Protein AF-A0A7R9QAZ3-F1 (afdb_monomer)

Sequence (279 aa):
MAKKPLYKSLYFQVIVAIILGVIVGHYFPSGTQLINGVEKSVPGLGEQLKPLGDAFIKLIKMIIAPVIFCTVVSGIAGMESMKSVGKTGGIALLYFEVVSTIALIIGLVVINIAKPGVGMNVDPATLDTTGSISRFCGFSILKMIRMIREELLIVLGTSSSESVLPRMLKKLEIAGCEKSVVGLVIPTGAAGVTGSGFIVMAATLAAVGNIPVAGIDRFMSEARALTNLVGNSLATIVVAKWVGKLDVEKLNDALNNPAEVDRKMLEESNQPQLDLQKS

Foldseek 3Di:
DPPDDPVPDPLSVLVVVVVVLVVQCVVFPWDWDQDPNDTDIRHTPSRVCVVVLVVVLVVVVVVVVVVVVVLVVVVCVPDPDPVVVCVVVVVLVVVLVVVQVVLQVVLVVCCVVVVQQPPDPDDPPPDPPWPPVCVVLVHGLVLLCVLCVSLLSVCLSNLALSVCLVVLLLLVVQLFADSNLSSRQLVSLLRHNLNRVLVNVVSNVVSPPDDPPVVVVSVSSSSSSNCSNSRSSSCSSSVSVVVVRGPVVSNVVCSVCSVVSVVVSVVVVCVVVVVVVVD

InterPro domains:
  IPR001991 Sodium:dicarboxylate symporter [PF00375] (10-121)
  IPR001991 Sodium:dicarboxylate symporter [PF00375] (134-190)
  IPR001991 Sodium:dicarboxylate symporter [PTHR42865] (5-137)
  IPR018107 Sodium:dicarboxylate symporter, conserved site [PS00713] (51-66)
  IPR036458 Sodium:dicarboxylate symporter superfamily [G3DSA:1.10.3860.10] (1-132)
  IPR036458 Sodium:dicarboxylate symporter superfamily [G3DSA:1.10.3860.10] (133-189)
  IPR036458 Sodium:dicarboxylate symporter superfamily [G3DSA:1.10.3860.10] (190-260)
  IPR036458 Sodium:dicarboxylate symporter superfamily [SSF118215] (10-242)

Solvent-accessible surface area (backbone atoms only — not comparable to full-atom values): 15526 Å² total; per-residue (Å²): 133,82,80,77,59,64,83,78,34,68,66,51,47,50,52,52,50,52,53,50,49,52,50,43,36,67,79,33,52,63,46,74,45,76,57,97,89,38,84,39,79,43,75,14,63,46,59,67,46,43,65,60,56,53,48,51,50,50,55,54,58,66,49,46,59,59,52,52,50,51,51,52,51,54,56,57,71,72,49,98,44,74,71,56,52,53,53,55,51,50,52,50,51,54,49,49,52,51,52,17,50,53,30,34,51,50,22,53,50,50,35,74,70,65,45,65,62,76,84,79,83,82,73,85,88,76,74,88,85,61,74,75,62,27,66,76,74,73,52,57,60,70,35,48,51,60,48,46,40,67,51,50,52,49,20,64,76,62,41,32,44,71,86,37,41,73,58,50,42,53,50,42,36,70,28,25,31,39,63,72,49,34,70,51,36,49,78,60,44,79,77,17,63,56,58,10,62,44,53,40,50,53,52,26,56,67,60,50,78,90,68,62,69,75,56,50,58,52,51,50,41,28,52,48,19,48,47,39,48,54,48,18,54,52,50,30,55,51,49,19,50,76,72,71,40,41,42,64,66,44,31,53,48,28,42,74,37,31,71,57,51,57,48,51,54,55,51,64,70,44,46,74,61,56,59,65,74,73,108

Radius of gyration: 21.89 Å; Cα contacts (8 Å, |Δi|>4): 240; chains: 1; bounding box: 66×60×56 Å

pLDDT: mean 70.8, std 14.25, range [42.09, 93.0]

Structure (mmCIF, N/CA/C/O backbone):
data_AF-A0A7R9QAZ3-F1
#
_entry.id   AF-A0A7R9QAZ3-F1
#
loop_
_atom_site.group_PDB
_atom_site.id
_atom_site.type_symbol
_atom_site.label_atom_id
_atom_site.label_alt_id
_atom_site.label_comp_id
_atom_site.label_asym_id
_atom_site.label_entity_id
_atom_site.label_seq_id
_atom_site.pdbx_PDB_ins_code
_atom_site.Cartn_x
_atom_site.Cartn_y
_atom_site.Cartn_z
_atom_site.occupancy
_atom_site.B_iso_or_equiv
_atom_site.auth_seq_id
_atom_site.auth_comp_id
_atom_site.auth_asym_id
_atom_site.auth_atom_id
_atom_site.pdbx_PDB_model_num
ATOM 1 N N . MET A 1 1 ? -11.664 29.157 -3.810 1.00 51.16 1 MET A N 1
ATOM 2 C CA . MET A 1 1 ? -10.199 28.935 -3.770 1.00 51.16 1 MET A CA 1
ATOM 3 C C . MET A 1 1 ? -9.705 28.653 -5.180 1.00 51.16 1 MET A C 1
ATOM 5 O O . MET A 1 1 ? -10.282 27.798 -5.840 1.00 51.16 1 MET A O 1
ATOM 9 N N . ALA A 1 2 ? -8.687 29.369 -5.661 1.00 55.59 2 ALA A N 1
ATOM 10 C CA . ALA A 1 2 ? -8.084 29.092 -6.967 1.00 55.59 2 ALA A CA 1
ATOM 11 C C . ALA A 1 2 ? -7.448 27.688 -6.963 1.00 55.59 2 ALA A C 1
ATOM 13 O O . ALA A 1 2 ? -6.719 27.352 -6.027 1.00 55.59 2 ALA A O 1
ATOM 14 N N . LYS A 1 3 ? -7.742 26.853 -7.973 1.00 60.16 3 LYS A N 1
ATOM 15 C CA . LYS A 1 3 ? -7.128 25.522 -8.123 1.00 60.16 3 LYS A CA 1
ATOM 16 C C . LYS A 1 3 ? -5.606 25.681 -8.093 1.00 60.16 3 LYS A C 1
ATOM 18 O O . LYS A 1 3 ? -5.052 26.397 -8.926 1.00 60.16 3 LYS A O 1
ATOM 23 N N . LYS A 1 4 ? -4.931 25.026 -7.138 1.00 67.81 4 LYS A N 1
ATOM 24 C CA . LYS A 1 4 ? -3.462 24.973 -7.121 1.00 67.81 4 LYS A CA 1
ATOM 25 C C . LYS A 1 4 ? -3.002 24.409 -8.474 1.00 67.81 4 LYS A C 1
ATOM 27 O O . LYS A 1 4 ? -3.571 23.413 -8.927 1.00 67.81 4 LYS A O 1
ATOM 32 N N . PRO A 1 5 ? -2.029 25.042 -9.144 1.00 78.62 5 PRO A N 1
ATOM 33 C CA . PRO A 1 5 ? -1.617 24.604 -10.466 1.00 78.62 5 PRO A CA 1
ATOM 34 C C . PRO A 1 5 ? -0.976 23.214 -10.387 1.00 78.62 5 PRO A C 1
ATOM 36 O O . PRO A 1 5 ? -0.287 22.894 -9.417 1.00 78.62 5 PRO A O 1
ATOM 39 N N . LEU A 1 6 ? -1.212 22.388 -11.410 1.00 72.88 6 LEU A N 1
ATOM 40 C CA . LEU A 1 6 ? -0.892 20.954 -11.413 1.00 72.88 6 LEU A CA 1
ATOM 41 C C . LEU A 1 6 ? 0.583 20.649 -11.093 1.00 72.88 6 LEU A C 1
ATOM 43 O O . LEU A 1 6 ? 0.856 19.677 -10.399 1.00 72.88 6 LEU A O 1
ATOM 47 N N . TYR A 1 7 ? 1.523 21.515 -11.486 1.00 75.50 7 TYR A N 1
ATOM 48 C CA . TYR A 1 7 ? 2.960 21.346 -11.219 1.00 75.50 7 TYR A CA 1
ATOM 49 C C . TYR A 1 7 ? 3.366 21.510 -9.742 1.00 75.50 7 TYR A C 1
ATOM 51 O O . TYR A 1 7 ? 4.465 21.114 -9.355 1.00 75.50 7 TYR A O 1
ATOM 59 N N . LYS A 1 8 ? 2.494 22.080 -8.898 1.00 78.56 8 LYS A N 1
ATOM 60 C CA . LYS A 1 8 ? 2.685 22.137 -7.437 1.00 78.56 8 LYS A CA 1
ATOM 61 C C . LYS A 1 8 ? 2.120 20.910 -6.716 1.00 78.56 8 LYS A C 1
ATOM 63 O O . LYS A 1 8 ? 2.251 20.816 -5.499 1.00 78.56 8 LYS A O 1
ATOM 68 N N . SER A 1 9 ? 1.466 19.997 -7.435 1.00 82.75 9 SER A N 1
ATOM 69 C CA . SER A 1 9 ? 0.985 18.745 -6.864 1.00 82.75 9 SER A CA 1
ATOM 70 C C . SER A 1 9 ? 2.139 17.759 -6.727 1.00 82.75 9 SER A C 1
ATOM 72 O O . SER A 1 9 ? 2.777 17.415 -7.723 1.00 82.75 9 SER A O 1
ATOM 74 N N . LEU A 1 10 ? 2.369 17.262 -5.510 1.00 75.69 10 LEU A N 1
ATOM 75 C CA . LEU A 1 10 ? 3.376 16.231 -5.241 1.00 75.69 10 LEU A CA 1
ATOM 76 C C . LEU A 1 10 ? 3.150 14.989 -6.119 1.00 75.69 10 LEU A C 1
ATOM 78 O O . LEU A 1 10 ? 4.097 14.393 -6.613 1.00 75.69 10 LEU A O 1
ATOM 82 N N . TYR A 1 11 ? 1.887 14.653 -6.390 1.00 64.56 11 TYR A N 1
ATOM 83 C CA . TYR A 1 11 ? 1.497 13.574 -7.297 1.00 64.56 11 TYR A CA 1
ATOM 84 C C . TYR A 1 11 ? 2.044 13.774 -8.712 1.00 64.56 11 TYR A C 1
ATOM 86 O O . TYR A 1 11 ? 2.668 12.882 -9.285 1.00 64.56 11 TYR A O 1
ATOM 94 N N . PHE A 1 12 ? 1.831 14.969 -9.266 1.00 78.50 12 PHE A N 1
ATOM 95 C CA . PHE A 1 12 ? 2.310 15.294 -10.602 1.00 78.50 12 PHE A CA 1
ATOM 96 C C . PHE A 1 12 ? 3.839 15.256 -10.640 1.00 78.50 12 PHE A C 1
ATOM 98 O O . PHE A 1 12 ? 4.415 14.715 -11.575 1.00 78.50 12 PHE A O 1
ATOM 105 N N . GLN A 1 13 ? 4.490 15.752 -9.587 1.00 80.69 13 GLN A N 1
ATOM 106 C CA . GLN A 1 13 ? 5.945 15.738 -9.461 1.00 80.69 13 GLN A CA 1
ATOM 107 C C . GLN A 1 13 ? 6.517 14.317 -9.404 1.00 80.69 13 GLN A C 1
ATOM 109 O O . GLN A 1 13 ? 7.484 14.038 -10.105 1.00 80.69 13 GLN A O 1
ATOM 114 N N . VAL A 1 14 ? 5.914 13.407 -8.631 1.00 78.94 14 VAL A N 1
ATOM 115 C CA . VAL A 1 14 ? 6.368 12.008 -8.528 1.00 78.94 14 VAL A CA 1
ATOM 116 C C . VAL A 1 14 ? 6.187 11.273 -9.852 1.00 78.94 14 VAL A C 1
ATOM 118 O O . VAL A 1 14 ? 7.111 10.606 -10.303 1.00 78.94 14 VAL A O 1
ATOM 121 N N . ILE A 1 15 ? 5.040 11.425 -10.518 1.00 79.88 15 ILE A N 1
ATOM 122 C CA . ILE A 1 15 ? 4.812 10.783 -11.821 1.00 79.88 15 ILE A CA 1
ATOM 123 C C . ILE A 1 15 ? 5.791 11.306 -12.865 1.00 79.88 15 ILE A C 1
ATOM 125 O O . ILE A 1 15 ? 6.393 10.516 -13.588 1.00 79.88 15 ILE A O 1
ATOM 129 N N . VAL A 1 16 ? 5.987 12.625 -12.921 1.00 87.94 16 VAL A N 1
ATOM 130 C CA . VAL A 1 16 ? 6.983 13.227 -13.810 1.00 87.94 16 VAL A CA 1
ATOM 131 C C . VAL A 1 16 ? 8.379 12.697 -13.480 1.00 87.94 16 VAL A C 1
ATOM 133 O O . VAL A 1 16 ? 9.101 12.329 -14.397 1.00 87.94 16 VAL A O 1
ATOM 136 N N . ALA A 1 17 ? 8.746 12.569 -12.203 1.00 85.31 17 ALA A N 1
ATOM 137 C CA . ALA A 1 17 ? 10.036 12.017 -11.793 1.00 85.31 17 ALA A CA 1
ATOM 138 C C . ALA A 1 17 ? 10.217 10.541 -12.191 1.00 85.31 17 ALA A C 1
ATOM 140 O O . ALA A 1 17 ? 11.292 10.179 -12.661 1.00 85.31 17 ALA A O 1
ATOM 141 N N . ILE A 1 18 ? 9.182 9.701 -12.064 1.00 83.25 18 ILE A N 1
ATOM 142 C CA . ILE A 1 18 ? 9.213 8.294 -12.504 1.00 83.25 18 ILE A CA 1
ATOM 143 C C . ILE A 1 18 ? 9.395 8.226 -14.021 1.00 83.25 18 ILE A C 1
ATOM 145 O O . ILE A 1 18 ? 10.281 7.522 -14.501 1.00 83.25 18 ILE A O 1
ATOM 149 N N . ILE A 1 19 ? 8.597 8.988 -14.776 1.00 88.19 19 ILE A N 1
ATOM 150 C CA . ILE A 1 19 ? 8.679 9.028 -16.241 1.00 88.19 19 ILE A CA 1
ATOM 151 C C . ILE A 1 19 ? 10.066 9.508 -16.678 1.00 88.19 19 ILE A C 1
ATOM 153 O O . ILE A 1 19 ? 10.690 8.874 -17.523 1.00 88.19 19 ILE A O 1
ATOM 157 N N . LEU A 1 20 ? 10.584 10.578 -16.073 1.00 90.69 20 LEU A N 1
ATOM 158 C CA . LEU A 1 20 ? 11.933 11.073 -16.347 1.00 90.69 20 LEU A CA 1
ATOM 159 C C . LEU A 1 20 ? 13.005 10.039 -15.987 1.00 90.69 20 LEU A C 1
ATOM 161 O O . LEU A 1 20 ? 13.941 9.863 -16.758 1.00 90.69 20 LEU A O 1
ATOM 165 N N . GLY A 1 21 ? 12.864 9.322 -14.870 1.00 83.88 21 GLY A N 1
ATOM 166 C CA . GLY A 1 21 ? 13.780 8.250 -14.479 1.00 83.88 21 GLY A CA 1
ATOM 167 C C . GLY A 1 21 ? 13.813 7.100 -15.489 1.00 83.88 21 GLY A C 1
ATOM 168 O O . GLY A 1 21 ? 14.892 6.648 -15.866 1.00 83.88 21 GLY A O 1
ATOM 169 N N . VAL A 1 22 ? 12.645 6.677 -15.987 1.00 83.25 22 VAL A N 1
ATOM 170 C CA . VAL A 1 22 ? 12.525 5.653 -17.041 1.00 83.25 22 VAL A CA 1
ATOM 171 C C . VAL A 1 22 ? 13.131 6.144 -18.355 1.00 83.25 22 VAL A C 1
ATOM 173 O O . VAL A 1 22 ? 13.896 5.416 -18.981 1.00 83.25 22 VAL A O 1
ATOM 176 N N . ILE A 1 23 ? 12.842 7.386 -18.753 1.00 88.62 23 ILE A N 1
ATOM 177 C CA . ILE A 1 23 ? 13.416 8.017 -19.950 1.00 88.62 23 ILE A CA 1
ATOM 178 C C . ILE A 1 23 ? 14.944 8.058 -19.838 1.00 88.62 23 ILE A C 1
ATOM 180 O O . ILE A 1 23 ? 15.635 7.601 -20.743 1.00 88.62 23 ILE A O 1
ATOM 184 N N . VAL A 1 24 ? 15.493 8.532 -18.718 1.00 86.94 24 VAL A N 1
ATOM 185 C CA . VAL A 1 24 ? 16.946 8.573 -18.494 1.00 86.94 24 VAL A CA 1
ATOM 186 C C . VAL A 1 24 ? 17.554 7.171 -18.547 1.00 86.94 24 VAL A C 1
ATOM 188 O O . VAL A 1 24 ? 18.577 6.986 -19.200 1.00 86.94 24 VAL A O 1
ATOM 191 N N . GLY A 1 25 ? 16.919 6.176 -17.923 1.00 80.44 25 GLY A N 1
ATOM 192 C CA . GLY A 1 25 ? 17.374 4.785 -17.984 1.00 80.44 25 GLY A CA 1
ATOM 193 C C . GLY A 1 25 ? 17.347 4.195 -19.398 1.00 80.44 25 GLY A C 1
ATOM 194 O O . GLY A 1 25 ? 18.244 3.437 -19.755 1.00 80.44 25 GLY A O 1
ATOM 195 N N . HIS A 1 26 ? 16.360 4.568 -20.218 1.00 83.00 26 HIS A N 1
ATOM 196 C CA . HIS A 1 26 ? 16.241 4.090 -21.595 1.00 83.00 26 HIS A CA 1
ATOM 197 C C . HIS A 1 26 ? 17.239 4.771 -22.545 1.00 83.00 26 HIS A C 1
ATOM 199 O O . HIS A 1 26 ? 17.850 4.087 -23.367 1.00 83.00 26 HIS A O 1
ATOM 205 N N . TYR A 1 27 ? 17.399 6.096 -22.469 1.00 87.38 27 TYR A N 1
ATOM 206 C CA . TYR A 1 27 ? 18.264 6.852 -23.388 1.00 87.38 27 TYR A CA 1
ATOM 207 C C . TYR A 1 27 ? 19.745 6.824 -22.996 1.00 87.38 27 TYR A C 1
ATOM 209 O O . TYR A 1 27 ? 20.600 7.017 -23.857 1.00 87.38 27 TYR A O 1
ATOM 217 N N . PHE A 1 28 ? 20.060 6.546 -21.728 1.00 84.38 28 PHE A N 1
ATOM 218 C CA . PHE A 1 28 ? 21.430 6.388 -21.233 1.00 84.38 28 PHE A CA 1
ATOM 219 C C . PHE A 1 28 ? 21.623 5.003 -20.593 1.00 84.38 28 PHE A C 1
ATOM 221 O O . PHE A 1 28 ? 21.876 4.918 -19.383 1.00 84.38 28 PHE A O 1
ATOM 228 N N . PRO A 1 29 ? 21.479 3.916 -21.377 1.00 81.38 29 PRO A N 1
ATOM 229 C CA . PRO A 1 29 ? 21.611 2.559 -20.872 1.00 81.38 29 PRO A CA 1
ATOM 230 C C . PRO A 1 29 ? 23.062 2.258 -20.481 1.00 81.38 29 PRO A C 1
ATOM 232 O O . PRO A 1 29 ? 24.005 2.866 -20.992 1.00 81.38 29 PRO A O 1
ATOM 235 N N . SER A 1 30 ? 23.245 1.300 -19.575 1.00 82.00 30 SER A N 1
ATOM 236 C CA . SER A 1 30 ? 24.571 0.775 -19.243 1.00 82.00 30 SER A CA 1
ATOM 237 C C . SER A 1 30 ? 25.171 0.053 -20.452 1.00 82.00 30 SER A C 1
ATOM 239 O O . SER A 1 30 ? 24.463 -0.631 -21.192 1.00 82.00 30 SER A O 1
ATOM 241 N N . GLY A 1 31 ? 26.474 0.226 -20.663 1.00 80.00 31 GLY A N 1
ATOM 242 C CA . GLY A 1 31 ? 27.218 -0.387 -21.765 1.00 80.00 31 GLY A CA 1
ATOM 243 C C . GLY A 1 31 ? 28.344 -1.281 -21.259 1.00 80.00 31 GLY A C 1
ATOM 244 O O . GLY A 1 31 ? 28.623 -1.335 -20.065 1.00 80.00 31 GLY A O 1
ATOM 245 N N . THR A 1 32 ? 29.033 -1.960 -22.168 1.00 77.62 32 THR A N 1
ATOM 246 C CA . THR A 1 32 ? 30.217 -2.773 -21.855 1.00 77.62 32 THR A CA 1
ATOM 247 C C . THR A 1 32 ? 31.418 -2.220 -22.606 1.00 77.62 32 THR A C 1
ATOM 249 O O . THR A 1 32 ? 31.331 -1.926 -23.797 1.00 77.62 32 THR A O 1
ATOM 252 N N . GLN A 1 33 ? 32.548 -2.067 -21.915 1.00 78.12 33 GLN A N 1
ATOM 253 C CA . GLN A 1 33 ? 33.797 -1.615 -22.524 1.00 78.12 33 GLN A CA 1
ATOM 254 C C . GLN A 1 33 ? 34.942 -2.559 -22.157 1.00 78.12 33 GLN A C 1
ATOM 256 O O . GLN A 1 33 ? 35.024 -3.044 -21.027 1.00 78.12 33 GLN A O 1
ATOM 261 N N . LEU A 1 34 ? 35.838 -2.814 -23.115 1.00 74.81 34 LEU A N 1
ATOM 262 C CA . LEU A 1 34 ? 37.035 -3.613 -22.866 1.00 74.81 34 LEU A CA 1
ATOM 263 C C . LEU A 1 34 ? 38.082 -2.752 -22.167 1.00 74.81 34 LEU A C 1
ATOM 265 O O . LEU A 1 34 ? 38.584 -1.784 -22.737 1.00 74.81 34 LEU A O 1
ATOM 269 N N . ILE A 1 35 ? 38.426 -3.121 -20.936 1.00 74.44 35 ILE A N 1
ATOM 270 C CA . ILE A 1 35 ? 39.490 -2.483 -20.158 1.00 74.44 35 ILE A CA 1
ATOM 271 C C . ILE A 1 35 ? 40.497 -3.579 -19.815 1.00 74.44 35 ILE A C 1
ATOM 273 O O . ILE A 1 35 ? 40.157 -4.547 -19.139 1.00 74.44 35 ILE A O 1
ATOM 277 N N . ASN A 1 36 ? 41.732 -3.455 -20.309 1.00 76.94 36 ASN A N 1
ATOM 278 C CA . ASN A 1 36 ? 42.804 -4.450 -20.137 1.00 76.94 36 ASN A CA 1
ATOM 279 C C . ASN A 1 36 ? 42.422 -5.877 -20.591 1.00 76.94 36 ASN A C 1
ATOM 281 O O . ASN A 1 36 ? 42.804 -6.857 -19.959 1.00 76.94 36 ASN A O 1
ATOM 285 N N . GLY A 1 37 ? 41.649 -5.995 -21.676 1.00 77.06 37 GLY A N 1
ATOM 286 C CA . GLY A 1 37 ? 41.241 -7.289 -22.241 1.00 77.06 37 GLY A CA 1
ATOM 287 C C . GLY A 1 37 ? 40.081 -7.982 -21.517 1.00 77.06 37 GLY A C 1
ATOM 288 O O . GLY A 1 37 ? 39.724 -9.093 -21.893 1.00 77.06 37 GLY A O 1
ATOM 289 N N . VAL A 1 38 ? 39.471 -7.338 -20.516 1.00 75.00 38 VAL A N 1
ATOM 290 C CA . VAL A 1 38 ? 38.299 -7.852 -19.793 1.00 75.00 38 VAL A CA 1
ATOM 291 C C . VAL A 1 38 ? 37.093 -6.959 -20.093 1.00 75.00 38 VAL A C 1
ATOM 293 O O . VAL A 1 38 ? 37.187 -5.734 -19.976 1.00 75.00 38 VAL A O 1
ATOM 296 N N . GLU A 1 39 ? 35.962 -7.556 -20.482 1.00 77.06 39 GLU A N 1
ATOM 297 C CA . GLU A 1 39 ? 34.681 -6.842 -20.571 1.00 77.06 39 GLU A CA 1
ATOM 298 C C . GLU A 1 39 ? 34.282 -6.342 -19.185 1.00 77.06 39 GLU A C 1
ATOM 300 O O . GLU A 1 39 ? 34.068 -7.128 -18.259 1.00 77.06 39 GLU A O 1
ATOM 305 N N . LYS A 1 40 ? 34.172 -5.022 -19.032 1.00 71.88 40 LYS A N 1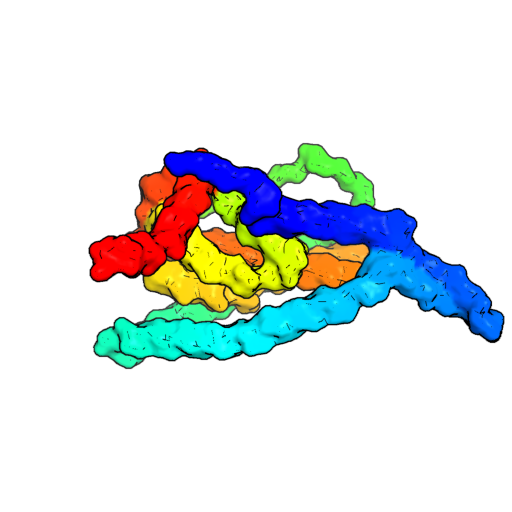
ATOM 306 C CA . LYS A 1 40 ? 33.702 -4.403 -17.797 1.00 71.88 40 LYS A CA 1
ATOM 307 C C . LYS A 1 40 ? 32.445 -3.591 -18.079 1.00 71.88 40 LYS A C 1
ATOM 309 O O . LYS A 1 40 ? 32.408 -2.800 -19.021 1.00 71.88 40 LYS A O 1
ATOM 314 N N . SER A 1 41 ? 31.420 -3.802 -17.254 1.00 77.50 41 SER A N 1
ATOM 315 C CA . SER A 1 41 ? 30.186 -3.017 -17.308 1.00 77.50 41 SER A CA 1
ATOM 316 C C . SER A 1 41 ? 30.486 -1.565 -16.937 1.00 77.50 41 SER A C 1
ATOM 318 O O . SER A 1 41 ? 31.074 -1.295 -15.885 1.00 77.50 41 SER A O 1
ATOM 320 N N . VAL A 1 42 ? 30.104 -0.641 -17.814 1.00 77.50 42 VAL A N 1
ATOM 321 C CA . VAL A 1 42 ? 30.161 0.801 -17.598 1.00 77.50 42 VAL A CA 1
ATOM 322 C C . VAL A 1 42 ? 28.739 1.257 -17.262 1.00 77.50 42 VAL A C 1
ATOM 324 O O . VAL A 1 42 ? 27.859 1.192 -18.128 1.00 77.50 42 VAL A O 1
ATOM 327 N N . PRO A 1 43 ? 28.483 1.691 -16.016 1.00 78.38 43 PRO A N 1
ATOM 328 C CA . PRO A 1 43 ? 27.139 2.026 -15.576 1.00 78.38 43 PRO A CA 1
ATOM 329 C C . PRO A 1 43 ? 26.620 3.256 -16.323 1.00 78.38 43 PRO A C 1
ATOM 331 O O . PRO A 1 43 ? 27.280 4.302 -16.356 1.00 78.38 43 PRO A O 1
ATOM 334 N N . GLY A 1 44 ? 25.424 3.131 -16.898 1.00 83.31 44 GLY A N 1
ATOM 335 C CA . GLY A 1 44 ? 24.703 4.234 -17.525 1.00 83.31 44 GLY A CA 1
ATOM 336 C C . GLY A 1 44 ? 24.271 5.281 -16.498 1.00 83.31 44 GLY A C 1
ATOM 337 O O . GLY A 1 44 ? 24.371 5.075 -15.284 1.00 83.31 44 GLY A O 1
ATOM 338 N N . LEU A 1 45 ? 23.753 6.416 -16.968 1.00 80.75 45 LEU A N 1
ATOM 339 C CA . LEU A 1 45 ? 23.401 7.538 -16.089 1.00 80.75 45 LEU A CA 1
ATOM 340 C C . LEU A 1 45 ? 22.377 7.134 -15.011 1.00 80.75 45 LEU A C 1
ATOM 342 O O . LEU A 1 45 ? 22.505 7.536 -13.857 1.00 80.75 45 LEU A O 1
ATOM 346 N N . GLY A 1 46 ? 21.402 6.285 -15.352 1.00 77.94 46 GLY A N 1
ATOM 347 C CA . GLY A 1 46 ? 20.422 5.770 -14.388 1.00 77.94 46 GLY A CA 1
ATOM 348 C C . GLY A 1 46 ? 21.040 4.903 -13.282 1.00 77.94 46 GLY A C 1
ATOM 349 O O . GLY A 1 46 ? 20.623 4.981 -12.128 1.00 77.94 46 GLY A O 1
ATOM 350 N N . GLU A 1 47 ? 22.072 4.122 -13.604 1.00 75.25 47 GLU A N 1
ATOM 351 C CA . GLU A 1 47 ? 22.768 3.265 -12.639 1.00 75.25 47 GLU A CA 1
ATOM 352 C C . GLU A 1 47 ? 23.686 4.083 -11.720 1.00 75.25 47 GLU A C 1
ATOM 354 O O . GLU A 1 47 ? 23.751 3.827 -10.518 1.00 75.25 47 GLU A O 1
ATOM 359 N N . GLN A 1 48 ? 24.304 5.145 -12.243 1.00 81.75 48 GLN A N 1
ATOM 360 C CA . GLN A 1 48 ? 25.093 6.089 -11.443 1.00 81.75 48 GLN A CA 1
ATOM 361 C C . GLN A 1 48 ? 24.249 6.889 -10.442 1.00 81.75 48 GLN A C 1
ATOM 363 O O . GLN A 1 48 ? 24.769 7.320 -9.415 1.00 81.75 48 GLN A O 1
ATOM 368 N N . LEU A 1 49 ? 22.949 7.069 -10.701 1.00 84.44 49 LEU A N 1
ATOM 369 C CA . LEU A 1 49 ? 22.013 7.727 -9.781 1.00 84.44 49 LEU A CA 1
ATOM 370 C C . LEU A 1 49 ? 21.488 6.795 -8.676 1.00 84.44 49 LEU A C 1
ATOM 372 O O . LEU A 1 49 ? 20.869 7.268 -7.719 1.00 84.44 49 LEU A O 1
ATOM 376 N N . LYS A 1 50 ? 21.761 5.486 -8.745 1.00 76.25 50 LYS A N 1
ATOM 377 C CA . LYS A 1 50 ? 21.335 4.504 -7.734 1.00 76.25 50 LYS A CA 1
ATOM 378 C C . LYS A 1 50 ? 21.729 4.873 -6.291 1.00 76.25 50 LYS A C 1
ATOM 380 O O . LYS A 1 50 ? 20.848 4.799 -5.433 1.00 76.25 50 LYS A O 1
ATOM 385 N N . PRO A 1 51 ? 22.955 5.358 -5.995 1.00 82.00 51 PRO A N 1
ATOM 386 C CA . PRO A 1 51 ? 23.342 5.749 -4.637 1.00 82.00 51 PRO A CA 1
ATOM 387 C C . PRO A 1 51 ? 22.454 6.844 -4.032 1.00 82.00 51 PRO A C 1
ATOM 389 O O . PRO A 1 51 ? 22.253 6.869 -2.820 1.00 82.00 51 PRO A O 1
ATOM 392 N N . LEU A 1 52 ? 21.888 7.730 -4.859 1.00 82.81 52 LEU A N 1
ATOM 393 C CA . LEU A 1 52 ? 20.960 8.767 -4.407 1.00 82.81 52 LEU A CA 1
ATOM 394 C C . LEU A 1 52 ? 19.619 8.160 -3.968 1.00 82.81 52 LEU A C 1
ATOM 396 O O . LEU A 1 52 ? 19.078 8.535 -2.927 1.00 82.81 52 LEU A O 1
ATOM 400 N N . GLY A 1 53 ? 19.110 7.189 -4.731 1.00 74.75 53 GLY A N 1
ATOM 401 C CA . GLY A 1 53 ? 17.915 6.427 -4.368 1.00 74.75 53 GLY A CA 1
ATOM 402 C C . GLY A 1 53 ? 18.122 5.600 -3.099 1.00 74.75 53 GLY A C 1
ATOM 403 O O . GLY A 1 53 ? 17.283 5.629 -2.199 1.00 74.75 53 GLY A O 1
ATOM 404 N N . ASP A 1 54 ? 19.269 4.932 -2.982 1.00 68.00 54 ASP A N 1
ATOM 405 C CA . ASP A 1 54 ? 19.619 4.139 -1.800 1.00 68.00 54 ASP A CA 1
ATOM 406 C C . ASP A 1 54 ? 19.757 5.023 -0.551 1.00 68.00 54 ASP A C 1
ATOM 408 O O . ASP A 1 54 ? 19.267 4.669 0.526 1.00 68.00 54 ASP A O 1
ATOM 412 N N . ALA A 1 55 ? 20.359 6.209 -0.689 1.00 77.69 55 ALA A N 1
ATOM 413 C CA . ALA A 1 55 ? 20.442 7.194 0.384 1.00 77.69 55 ALA A CA 1
ATOM 414 C C . ALA A 1 55 ? 19.053 7.685 0.819 1.00 77.69 55 ALA A C 1
ATOM 416 O O . ALA A 1 55 ? 18.765 7.710 2.015 1.00 77.69 55 ALA A O 1
ATOM 417 N N . PHE A 1 56 ? 18.168 8.010 -0.127 1.00 79.06 56 PHE A N 1
ATOM 418 C CA . PHE A 1 56 ? 16.790 8.413 0.167 1.00 79.06 56 PHE A CA 1
ATOM 419 C C . PHE A 1 56 ? 16.015 7.322 0.920 1.00 79.06 56 PHE A C 1
ATOM 421 O O . PHE A 1 56 ? 15.405 7.593 1.956 1.00 79.06 56 PHE A O 1
ATOM 428 N N . ILE A 1 57 ? 16.105 6.069 0.464 1.00 68.62 57 ILE A N 1
ATOM 429 C CA . ILE A 1 57 ? 15.480 4.925 1.142 1.00 68.62 57 ILE A CA 1
ATOM 430 C C . ILE A 1 57 ? 16.048 4.761 2.555 1.00 68.62 57 ILE A C 1
ATOM 432 O O . ILE A 1 57 ? 15.299 4.508 3.497 1.00 68.62 57 ILE A O 1
ATOM 436 N N . LYS A 1 58 ? 17.362 4.921 2.735 1.00 65.56 58 LYS A N 1
ATOM 437 C CA . LYS A 1 58 ? 18.008 4.830 4.051 1.00 65.56 58 LYS A CA 1
ATOM 438 C C . LYS A 1 58 ? 17.532 5.930 5.002 1.00 65.56 58 LYS A C 1
ATOM 440 O O . LYS A 1 58 ? 17.314 5.642 6.177 1.00 65.56 58 LYS A O 1
ATOM 445 N N . LEU A 1 59 ? 17.329 7.150 4.503 1.00 73.75 59 LEU A N 1
ATOM 446 C CA . LEU A 1 59 ? 16.765 8.259 5.278 1.00 73.75 59 LEU A CA 1
ATOM 447 C C . LEU A 1 59 ? 15.334 7.951 5.730 1.00 73.75 59 LEU A C 1
ATOM 449 O O . LEU A 1 59 ? 15.032 8.107 6.910 1.00 73.75 59 LEU A O 1
ATOM 453 N N . ILE A 1 60 ? 14.484 7.432 4.837 1.00 70.06 60 ILE A N 1
ATOM 454 C CA . ILE A 1 60 ? 13.131 6.989 5.211 1.00 70.06 60 ILE A CA 1
ATOM 455 C C . ILE A 1 60 ? 13.216 5.885 6.269 1.00 70.06 60 ILE A C 1
ATOM 457 O O . ILE A 1 60 ? 12.601 6.002 7.326 1.00 70.06 60 ILE A O 1
ATOM 461 N N . LYS A 1 61 ? 14.023 4.842 6.033 1.00 58.69 61 LYS A N 1
ATOM 462 C CA . LYS A 1 61 ? 14.175 3.701 6.953 1.00 58.69 61 LYS A CA 1
ATOM 463 C C . LYS A 1 61 ? 14.656 4.107 8.346 1.00 58.69 61 LYS A C 1
ATOM 465 O O . LYS A 1 61 ? 14.220 3.513 9.327 1.00 58.69 61 LYS A O 1
ATOM 470 N N . MET A 1 62 ? 15.503 5.131 8.447 1.00 76.44 62 MET A N 1
ATOM 471 C CA . MET A 1 62 ? 15.984 5.665 9.726 1.00 76.44 62 MET A CA 1
ATOM 472 C C . MET A 1 62 ? 14.863 6.307 10.558 1.00 76.44 62 MET A C 1
ATOM 474 O O . MET A 1 62 ? 14.907 6.263 11.784 1.00 76.44 62 MET A O 1
ATOM 478 N N . ILE A 1 63 ? 13.842 6.863 9.901 1.00 72.25 63 ILE A N 1
ATOM 479 C CA . ILE A 1 63 ? 12.703 7.528 10.549 1.00 72.25 63 ILE A CA 1
ATOM 480 C C . ILE A 1 63 ? 11.628 6.517 10.987 1.00 72.25 63 ILE A C 1
ATOM 482 O O . ILE A 1 63 ? 10.912 6.766 11.957 1.00 72.25 63 ILE A O 1
ATOM 486 N N . ILE A 1 64 ? 11.534 5.356 10.328 1.00 65.00 64 ILE A N 1
ATOM 487 C CA . ILE A 1 64 ? 10.486 4.352 10.586 1.00 65.00 64 ILE A CA 1
ATOM 488 C C . ILE A 1 64 ? 10.500 3.870 12.041 1.00 65.00 64 ILE A C 1
ATOM 490 O O . ILE A 1 64 ? 9.462 3.895 12.697 1.00 65.00 64 ILE A O 1
ATOM 494 N N . ALA A 1 65 ? 11.655 3.442 12.559 1.00 61.34 65 ALA A N 1
ATOM 495 C CA . ALA A 1 65 ? 11.731 2.873 13.906 1.00 61.34 65 ALA A CA 1
ATOM 496 C C . ALA A 1 65 ? 11.279 3.866 15.003 1.00 61.34 65 ALA A C 1
ATOM 498 O O . ALA A 1 65 ? 10.413 3.490 15.799 1.00 61.34 65 ALA A O 1
ATOM 499 N N . PRO A 1 66 ? 11.750 5.133 15.020 1.00 65.44 66 PRO A N 1
ATOM 500 C CA . PRO A 1 66 ? 11.233 6.151 15.935 1.00 65.44 66 PRO A CA 1
ATOM 501 C C . PRO A 1 66 ? 9.728 6.394 15.795 1.00 65.44 66 PRO A C 1
ATOM 503 O O . PRO A 1 66 ? 9.022 6.464 16.796 1.00 65.44 66 PRO A O 1
ATOM 506 N N . VAL A 1 67 ? 9.216 6.494 14.565 1.00 73.00 67 VAL A N 1
ATOM 507 C CA . VAL A 1 67 ? 7.793 6.773 14.326 1.00 73.00 67 VAL A CA 1
ATOM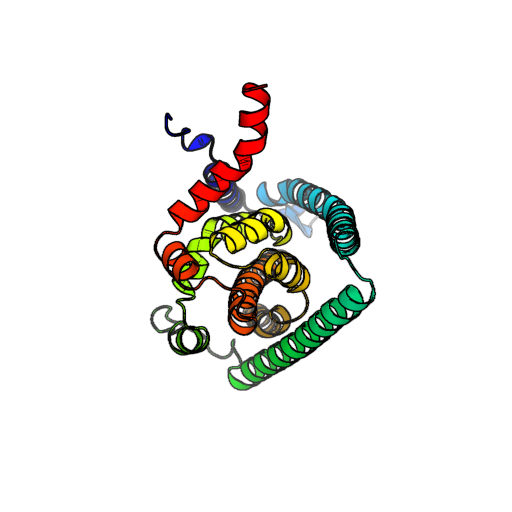 508 C C . VAL A 1 67 ? 6.911 5.618 14.795 1.00 73.00 67 VAL A C 1
ATOM 510 O O . VAL A 1 67 ? 5.912 5.865 15.470 1.00 73.00 67 VAL A O 1
ATOM 513 N N . ILE A 1 68 ? 7.277 4.367 14.496 1.00 69.19 68 ILE A N 1
ATOM 514 C CA . ILE A 1 68 ? 6.543 3.179 14.958 1.00 69.19 68 ILE A CA 1
ATOM 515 C C . ILE A 1 68 ? 6.549 3.124 16.480 1.00 69.19 68 ILE A C 1
ATOM 517 O O . ILE A 1 68 ? 5.491 2.973 17.086 1.00 69.19 68 ILE A O 1
ATOM 521 N N . PHE A 1 69 ? 7.719 3.288 17.097 1.00 65.69 69 PHE A N 1
ATOM 522 C CA . PHE A 1 69 ? 7.844 3.269 18.548 1.00 65.69 69 PHE A CA 1
ATOM 523 C C . PHE A 1 69 ? 6.955 4.334 19.196 1.00 65.69 69 PHE A C 1
ATOM 525 O O . PHE A 1 69 ? 6.119 4.002 20.033 1.00 65.69 69 PHE A O 1
ATOM 532 N N . CYS A 1 70 ? 7.064 5.591 18.758 1.00 64.25 70 CYS A N 1
ATOM 533 C CA . CYS A 1 70 ? 6.247 6.684 19.281 1.00 64.25 70 CYS A CA 1
ATOM 534 C C . CYS A 1 70 ? 4.751 6.435 19.065 1.00 64.25 70 CYS A C 1
ATOM 536 O O . CYS A 1 70 ?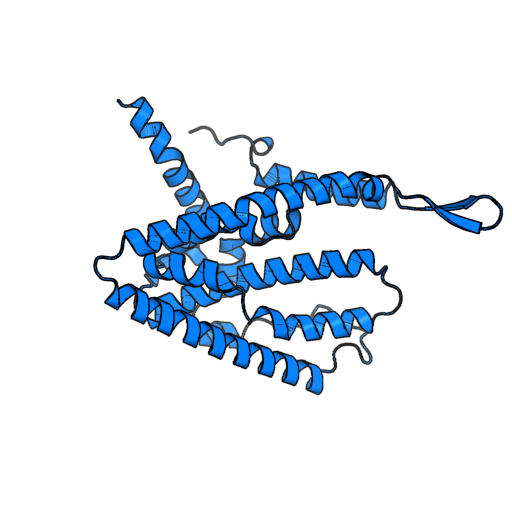 3.964 6.648 19.978 1.00 64.25 70 CYS A O 1
ATOM 538 N N . THR A 1 71 ? 4.352 5.931 17.897 1.00 69.62 71 THR A N 1
ATOM 539 C CA . THR A 1 71 ? 2.940 5.648 17.595 1.00 69.62 71 THR A CA 1
ATOM 540 C C . THR A 1 71 ? 2.385 4.544 18.493 1.00 69.62 71 THR A C 1
ATOM 542 O O . THR A 1 71 ? 1.291 4.688 19.035 1.00 69.62 71 THR A O 1
ATOM 545 N N . VAL A 1 72 ? 3.140 3.462 18.702 1.00 66.00 72 VAL A N 1
ATOM 546 C CA . VAL A 1 72 ? 2.737 2.356 19.583 1.00 66.00 72 VAL A CA 1
ATOM 547 C C . VAL A 1 72 ? 2.681 2.819 21.038 1.00 66.00 72 VAL A C 1
ATOM 549 O O . VAL A 1 72 ? 1.694 2.556 21.719 1.00 66.00 72 VAL A O 1
ATOM 552 N N . VAL A 1 73 ? 3.693 3.551 21.510 1.00 68.06 73 VAL A N 1
ATOM 553 C CA . VAL A 1 73 ? 3.743 4.060 22.889 1.00 68.06 73 VAL A CA 1
ATOM 554 C C . VAL A 1 73 ? 2.613 5.051 23.150 1.00 68.06 73 VAL A C 1
ATOM 556 O O . VAL A 1 73 ? 1.900 4.893 24.136 1.00 68.06 73 VAL A O 1
ATOM 559 N N . SER A 1 74 ? 2.389 6.025 22.264 1.00 55.41 74 SER A N 1
ATOM 560 C CA . SER A 1 74 ? 1.263 6.959 22.381 1.00 55.41 74 SER A CA 1
ATOM 561 C C . SER A 1 74 ? -0.088 6.248 22.277 1.00 55.41 74 SER A C 1
ATOM 563 O O . SER A 1 74 ? -1.015 6.607 22.999 1.00 55.41 74 SER A O 1
ATOM 565 N N . GLY A 1 75 ? -0.197 5.215 21.437 1.00 65.25 75 GLY A N 1
ATOM 566 C CA . GLY A 1 75 ? -1.396 4.384 21.330 1.00 65.25 75 GLY A CA 1
ATOM 567 C C . GLY A 1 75 ? -1.713 3.639 22.626 1.00 65.25 75 GLY A C 1
ATOM 568 O O . GLY A 1 75 ? -2.856 3.657 23.070 1.00 65.25 75 GLY A O 1
ATOM 569 N N . ILE A 1 76 ? -0.705 3.043 23.269 1.00 66.25 76 ILE A N 1
ATOM 570 C CA . ILE A 1 76 ? -0.853 2.338 24.553 1.00 66.25 76 ILE A CA 1
ATOM 571 C C . ILE A 1 76 ? -1.128 3.326 25.693 1.00 66.25 76 ILE A C 1
ATOM 573 O O . ILE A 1 76 ? -1.989 3.066 26.530 1.00 66.25 76 ILE A O 1
ATOM 577 N N . ALA A 1 77 ? -0.436 4.469 25.714 1.00 64.44 77 ALA A N 1
ATOM 578 C CA . ALA A 1 77 ? -0.595 5.498 26.742 1.00 64.44 77 ALA A CA 1
ATOM 579 C C . ALA A 1 77 ? -2.002 6.123 26.759 1.00 64.44 77 ALA A C 1
ATOM 581 O O . ALA A 1 77 ? -2.447 6.589 27.803 1.00 64.44 77 ALA A O 1
ATOM 582 N N . GLY A 1 78 ? -2.713 6.113 25.625 1.00 67.25 78 GLY A N 1
ATOM 583 C CA . GLY A 1 78 ? -4.092 6.596 25.517 1.00 67.25 78 GLY A CA 1
ATOM 584 C C . GLY A 1 78 ? -5.171 5.605 25.974 1.00 67.25 78 GLY A C 1
ATOM 585 O O . GLY A 1 78 ? -6.353 5.927 25.884 1.00 67.25 78 GLY A O 1
ATOM 586 N N . MET A 1 79 ? -4.811 4.397 26.425 1.00 68.38 79 MET A N 1
ATOM 587 C CA . MET A 1 79 ? -5.778 3.367 26.823 1.00 68.38 79 MET A CA 1
ATOM 588 C C . MET A 1 79 ? -6.028 3.384 28.339 1.00 68.38 79 MET A C 1
ATOM 590 O O . MET A 1 79 ? -5.100 3.248 29.129 1.00 68.38 79 MET A O 1
ATOM 594 N N . GLU A 1 80 ? -7.298 3.458 28.754 1.00 59.28 80 GLU A N 1
ATOM 595 C CA . GLU A 1 80 ? -7.715 3.568 30.169 1.00 59.28 80 GLU A CA 1
ATOM 596 C C . GLU A 1 80 ? -7.366 2.346 31.047 1.00 59.28 80 GLU A C 1
ATOM 598 O O . GLU A 1 80 ? -7.409 2.437 32.273 1.00 59.28 80 GLU A O 1
ATOM 603 N N . SER A 1 81 ? -7.021 1.186 30.463 1.00 71.12 81 SER A N 1
ATOM 604 C CA . SER A 1 81 ? -6.608 0.013 31.247 1.00 71.12 81 SER A CA 1
ATOM 605 C C . SER A 1 81 ? -5.577 -0.879 30.545 1.00 71.12 81 SER A C 1
ATOM 607 O O . SER A 1 81 ? -5.750 -1.291 29.394 1.00 71.12 81 SER A O 1
ATOM 609 N N . MET A 1 82 ? -4.542 -1.283 31.293 1.00 63.25 82 MET A N 1
ATOM 610 C CA . MET A 1 82 ? -3.499 -2.217 30.837 1.00 63.25 82 MET A CA 1
ATOM 611 C C . MET A 1 82 ? -4.062 -3.606 30.473 1.00 63.25 82 MET A C 1
ATOM 613 O O . MET A 1 82 ? -3.510 -4.327 29.643 1.00 63.25 82 MET A O 1
ATOM 617 N N . LYS A 1 83 ? -5.211 -3.977 31.057 1.00 68.12 83 LYS A N 1
ATOM 618 C CA . LYS A 1 83 ? -5.927 -5.231 30.774 1.00 68.12 83 LYS A CA 1
ATOM 619 C C . LYS A 1 83 ? -6.544 -5.226 29.367 1.00 68.12 83 LYS A C 1
ATOM 621 O O . LYS A 1 83 ? -6.581 -6.261 28.703 1.00 68.12 83 LYS A O 1
ATOM 626 N N . SER A 1 84 ? -6.973 -4.054 28.897 1.00 59.88 84 SER A N 1
ATOM 627 C CA . SER A 1 84 ? -7.488 -3.838 27.540 1.00 59.88 84 SER A CA 1
ATOM 628 C C . SER A 1 84 ? -6.370 -3.889 26.496 1.00 59.88 84 SER A C 1
ATOM 630 O O . SER A 1 84 ? -6.568 -4.476 25.436 1.00 59.88 84 SER A O 1
ATOM 632 N N . VAL A 1 85 ? -5.183 -3.348 26.811 1.00 58.56 85 VAL A N 1
ATOM 633 C CA . VAL A 1 85 ? -3.986 -3.407 25.944 1.00 58.56 85 VAL A CA 1
ATOM 634 C C . VAL A 1 85 ? -3.612 -4.861 25.647 1.00 58.56 85 VAL A C 1
ATOM 636 O O . VAL A 1 85 ? -3.446 -5.233 24.487 1.00 58.56 85 VAL A O 1
ATOM 639 N N . GLY A 1 86 ? -3.556 -5.706 26.684 1.00 64.19 86 GLY A N 1
ATOM 640 C CA . GLY A 1 86 ? -3.223 -7.126 26.541 1.00 64.19 86 GLY A CA 1
ATOM 641 C C . GLY A 1 86 ? -4.248 -7.917 25.722 1.00 64.19 86 GLY A C 1
ATOM 642 O O . GLY A 1 86 ? -3.865 -8.703 24.859 1.00 64.19 86 GLY A O 1
ATOM 643 N N . LYS A 1 87 ? -5.553 -7.686 25.935 1.00 70.38 87 LYS A N 1
ATOM 644 C CA . LYS A 1 87 ? -6.617 -8.369 25.175 1.00 70.38 87 LYS A CA 1
ATOM 645 C C . LYS A 1 87 ? -6.622 -7.951 23.703 1.00 70.38 87 LYS A C 1
ATOM 647 O O . LYS A 1 87 ? -6.677 -8.812 22.830 1.00 70.38 87 LYS A O 1
ATOM 652 N N . THR A 1 88 ? -6.540 -6.653 23.425 1.00 59.06 88 THR A N 1
ATOM 653 C CA . THR A 1 88 ? -6.530 -6.129 22.052 1.00 59.06 88 THR A CA 1
ATOM 654 C C . THR A 1 88 ? -5.254 -6.531 21.314 1.00 59.06 88 THR A C 1
ATOM 656 O O . THR A 1 88 ? -5.335 -7.023 20.192 1.00 59.06 88 THR A O 1
ATOM 659 N N . GLY A 1 89 ? -4.088 -6.404 21.957 1.00 64.19 89 GLY A N 1
ATOM 660 C CA . GLY A 1 89 ? -2.806 -6.822 21.387 1.00 64.19 89 GLY A CA 1
ATOM 661 C C . GLY A 1 89 ? -2.735 -8.329 21.135 1.00 64.19 89 GLY A C 1
ATOM 662 O O . GLY A 1 89 ? -2.312 -8.751 20.064 1.00 64.19 89 GLY A O 1
ATOM 663 N N . GLY A 1 90 ? -3.220 -9.148 22.073 1.00 64.38 90 GLY A N 1
ATOM 664 C CA . GLY A 1 90 ? -3.253 -10.605 21.923 1.00 64.38 90 GLY A CA 1
ATOM 665 C C . GLY A 1 90 ? -4.176 -11.078 20.798 1.00 64.38 90 GLY A C 1
ATOM 666 O O . GLY A 1 90 ? -3.784 -11.930 20.004 1.00 64.38 90 GLY A O 1
ATOM 667 N N . ILE A 1 91 ? -5.378 -10.499 20.682 1.00 61.97 91 ILE A N 1
ATOM 668 C CA . ILE A 1 91 ? -6.310 -10.818 19.585 1.00 61.97 91 ILE A CA 1
ATOM 669 C C . ILE A 1 91 ? -5.727 -10.383 18.238 1.00 61.97 91 ILE A C 1
ATOM 671 O O . ILE A 1 91 ? -5.829 -11.132 17.268 1.00 61.97 91 ILE A O 1
ATOM 675 N N . ALA A 1 92 ? -5.086 -9.212 18.178 1.00 53.78 92 ALA A N 1
ATOM 676 C CA . ALA A 1 92 ? -4.416 -8.750 16.968 1.00 53.78 92 ALA A CA 1
ATOM 677 C C . ALA A 1 92 ? -3.301 -9.719 16.551 1.00 53.78 92 ALA A C 1
ATOM 679 O O . ALA A 1 92 ? -3.294 -10.173 15.411 1.00 53.78 92 ALA A O 1
ATOM 680 N N . LEU A 1 93 ? -2.410 -10.098 17.472 1.00 63.34 93 LEU A N 1
ATOM 681 C CA . LEU A 1 93 ? -1.323 -11.044 17.196 1.00 63.34 93 LEU A CA 1
ATOM 682 C C . LEU A 1 93 ? -1.843 -12.396 16.698 1.00 63.34 93 LEU A C 1
ATOM 684 O O . LEU A 1 93 ? -1.366 -12.891 15.681 1.00 63.34 93 LEU A O 1
ATOM 688 N N . LEU A 1 94 ? -2.852 -12.964 17.365 1.00 67.62 94 LEU A N 1
ATOM 689 C CA . LEU A 1 94 ? -3.451 -14.234 16.952 1.00 67.62 94 LEU A CA 1
ATOM 690 C C . LEU A 1 94 ? -4.085 -14.138 15.558 1.00 67.62 94 LEU A C 1
ATOM 692 O O . LEU A 1 94 ? -3.900 -15.028 14.732 1.00 67.62 94 LEU A O 1
ATOM 696 N N . TYR A 1 95 ? -4.810 -13.052 15.280 1.00 61.12 95 TYR A N 1
ATOM 697 C CA . TYR A 1 95 ? -5.384 -12.799 13.961 1.00 61.12 95 TYR A CA 1
ATOM 698 C C . TYR A 1 95 ? -4.297 -12.725 12.884 1.00 61.12 95 TYR A C 1
ATOM 700 O O . TYR A 1 95 ? -4.419 -13.381 11.849 1.00 61.12 95 TYR A O 1
ATOM 708 N N . PHE A 1 96 ? -3.219 -11.974 13.131 1.00 60.91 96 PHE A N 1
ATOM 709 C CA . PHE A 1 96 ? -2.127 -11.847 12.168 1.00 60.91 96 PHE A CA 1
ATOM 710 C C . PHE A 1 96 ? -1.435 -13.169 11.903 1.00 60.91 96 PHE A C 1
ATOM 712 O O . PHE A 1 96 ? -1.206 -13.482 10.739 1.00 60.91 96 PHE A O 1
ATOM 719 N N . GLU A 1 97 ? -1.164 -13.962 12.930 1.00 69.06 97 GLU A N 1
ATOM 720 C CA . GLU A 1 97 ? -0.523 -15.266 12.769 1.00 69.06 97 GLU A CA 1
ATOM 721 C C . GLU A 1 97 ? -1.388 -16.222 11.934 1.00 69.06 97 GLU A C 1
ATOM 723 O O . GLU A 1 97 ? -0.919 -16.837 10.972 1.00 69.06 97 GLU A O 1
ATOM 728 N N . VAL A 1 98 ? -2.687 -16.296 12.242 1.00 76.12 98 VAL A N 1
ATOM 729 C CA . VAL A 1 98 ? -3.628 -17.187 11.550 1.00 76.12 98 VAL A CA 1
ATOM 730 C C . VAL A 1 98 ? -3.820 -16.767 10.095 1.00 76.12 98 VAL A C 1
ATOM 732 O O . VAL A 1 98 ? -3.708 -17.596 9.191 1.00 76.12 98 VAL A O 1
ATOM 735 N N . VAL A 1 99 ? -4.068 -15.481 9.838 1.00 66.19 99 VAL A N 1
ATOM 736 C CA . VAL A 1 99 ? -4.269 -14.966 8.473 1.00 66.19 99 VAL A CA 1
ATOM 737 C C . VAL A 1 99 ? -3.000 -15.115 7.634 1.00 66.19 99 VAL A C 1
ATOM 739 O O . VAL A 1 99 ? -3.081 -15.496 6.467 1.00 66.19 99 VAL A O 1
ATOM 742 N N . SER A 1 100 ? -1.830 -14.888 8.233 1.00 57.31 100 SER A N 1
ATOM 743 C CA . SER A 1 100 ? -0.523 -15.079 7.595 1.00 57.31 100 SER A CA 1
ATOM 744 C C . SER A 1 100 ? -0.281 -16.532 7.204 1.00 57.31 100 SER A C 1
ATOM 746 O O . SER A 1 100 ? 0.121 -16.826 6.078 1.00 57.31 100 SER A O 1
ATOM 748 N N . THR A 1 101 ? -0.595 -17.455 8.109 1.00 75.38 101 THR A N 1
ATOM 749 C CA . THR A 1 101 ? -0.444 -18.893 7.879 1.00 75.38 101 THR A CA 1
ATOM 750 C C . THR A 1 101 ? -1.368 -19.375 6.763 1.00 75.38 101 THR A C 1
ATOM 752 O O . THR A 1 101 ? -0.925 -20.060 5.842 1.00 75.38 101 THR A O 1
ATOM 755 N N . ILE A 1 102 ? -2.643 -18.971 6.793 1.00 75.44 102 ILE A N 1
ATOM 756 C CA . ILE A 1 102 ? -3.614 -19.310 5.743 1.00 75.44 102 ILE A CA 1
ATOM 757 C C . ILE A 1 102 ? -3.152 -18.762 4.396 1.00 75.44 102 ILE A C 1
ATOM 759 O O . ILE A 1 102 ? -3.183 -19.478 3.396 1.00 75.44 102 ILE A O 1
ATOM 763 N N . ALA A 1 103 ? -2.687 -17.514 4.359 1.00 67.06 103 ALA A N 1
ATOM 764 C CA . ALA A 1 103 ? -2.195 -16.930 3.128 1.00 67.06 103 ALA A CA 1
ATOM 765 C C . ALA A 1 103 ? -0.997 -17.708 2.574 1.00 67.06 103 ALA A C 1
ATOM 767 O O . ALA A 1 103 ? -1.034 -18.049 1.392 1.00 67.06 103 ALA A O 1
ATOM 768 N N . LEU A 1 104 ? 0.004 -18.051 3.398 1.00 68.31 104 LEU A N 1
ATOM 769 C CA . LEU A 1 104 ? 1.154 -18.881 3.005 1.00 68.31 104 LEU A CA 1
ATOM 770 C C . LEU A 1 104 ? 0.729 -20.229 2.421 1.00 68.31 104 LEU A C 1
ATOM 772 O O . LEU A 1 104 ? 1.218 -20.603 1.356 1.00 68.31 104 LEU A O 1
ATOM 776 N N . ILE A 1 105 ? -0.212 -20.918 3.068 1.00 77.88 105 ILE A N 1
ATOM 777 C CA . ILE A 1 105 ? -0.756 -22.190 2.578 1.00 77.88 105 ILE A CA 1
ATOM 778 C C . ILE A 1 105 ? -1.413 -21.998 1.211 1.00 77.88 105 ILE A C 1
ATOM 780 O O . ILE A 1 105 ? -1.121 -22.752 0.286 1.00 77.88 105 ILE A O 1
ATOM 784 N N . ILE A 1 106 ? -2.256 -20.974 1.053 1.00 71.62 106 ILE A N 1
ATOM 785 C CA . ILE A 1 106 ? -2.937 -20.694 -0.218 1.00 71.62 106 ILE A CA 1
ATOM 786 C C . ILE A 1 106 ? -1.920 -20.448 -1.332 1.00 71.62 106 ILE A C 1
ATOM 788 O O . ILE A 1 106 ? -2.031 -21.066 -2.387 1.00 71.62 106 ILE A O 1
ATOM 792 N N . GLY A 1 107 ? -0.910 -19.600 -1.120 1.00 62.03 107 GLY A N 1
ATOM 793 C CA . GLY A 1 107 ? 0.089 -19.371 -2.166 1.00 62.03 107 GLY A CA 1
ATOM 794 C C . GLY A 1 107 ? 0.913 -20.617 -2.450 1.00 62.03 107 GLY A C 1
ATOM 795 O O . GLY A 1 107 ? 1.116 -20.933 -3.614 1.00 62.03 107 GLY A O 1
ATOM 796 N N . LEU A 1 108 ? 1.297 -21.401 -1.438 1.00 67.31 108 LEU A N 1
ATOM 797 C CA . LEU A 1 108 ? 2.022 -22.656 -1.657 1.00 67.31 108 LEU A CA 1
ATOM 798 C C . LEU A 1 108 ? 1.205 -23.665 -2.481 1.00 67.31 108 LEU A C 1
ATOM 800 O O . LEU A 1 108 ? 1.746 -24.316 -3.377 1.00 67.31 108 LEU A O 1
ATOM 804 N N . VAL A 1 109 ? -0.095 -23.783 -2.208 1.00 74.94 109 VAL A N 1
ATOM 805 C CA . VAL A 1 109 ? -1.017 -24.637 -2.970 1.00 74.94 109 VAL A CA 1
ATOM 806 C C . VAL A 1 109 ? -1.155 -24.132 -4.405 1.00 74.94 109 VAL A C 1
ATOM 808 O O . VAL A 1 109 ? -1.001 -24.910 -5.345 1.00 74.94 109 VAL A O 1
ATOM 811 N N . VAL A 1 110 ? -1.377 -22.828 -4.589 1.00 65.88 110 VAL A N 1
ATOM 812 C CA . VAL A 1 110 ? -1.501 -22.208 -5.916 1.00 65.88 110 VAL A CA 1
ATOM 813 C C . VAL A 1 110 ? -0.232 -22.420 -6.744 1.00 65.88 110 VAL A C 1
ATOM 815 O O . VAL A 1 110 ? -0.341 -22.772 -7.911 1.00 65.88 110 VAL A O 1
ATOM 818 N N . ILE A 1 111 ? 0.963 -22.298 -6.160 1.00 55.59 111 ILE A N 1
ATOM 819 C CA . ILE A 1 111 ? 2.239 -22.535 -6.865 1.00 55.59 111 ILE A CA 1
ATOM 820 C C . ILE A 1 111 ? 2.365 -23.980 -7.321 1.00 55.59 111 ILE A C 1
ATOM 822 O O . ILE A 1 111 ? 2.715 -24.235 -8.472 1.00 55.59 111 ILE A O 1
ATOM 826 N N . ASN A 1 112 ? 2.093 -24.927 -6.422 1.00 68.12 112 ASN A N 1
ATOM 827 C CA . ASN A 1 112 ? 2.269 -26.346 -6.715 1.00 68.12 112 ASN A CA 1
ATOM 828 C C . ASN A 1 112 ? 1.271 -26.855 -7.763 1.00 68.12 112 ASN A C 1
ATOM 830 O O . ASN A 1 112 ? 1.611 -27.750 -8.539 1.00 68.12 112 ASN A O 1
ATOM 834 N N . ILE A 1 113 ? 0.066 -26.277 -7.804 1.00 66.81 113 ILE A N 1
ATOM 835 C CA . ILE A 1 113 ? -0.974 -26.633 -8.776 1.00 66.81 113 ILE A CA 1
ATOM 836 C C . ILE A 1 113 ? -0.776 -25.883 -10.094 1.00 66.81 113 ILE A C 1
ATOM 838 O O . ILE A 1 113 ? -0.703 -26.510 -11.147 1.00 66.81 113 ILE A O 1
ATOM 842 N N . ALA A 1 114 ? -0.696 -24.552 -10.051 1.00 58.12 114 ALA A N 1
ATOM 843 C CA . ALA A 1 114 ? -0.681 -23.724 -11.254 1.00 58.12 114 ALA A CA 1
ATOM 844 C C . ALA A 1 114 ? 0.678 -23.727 -11.963 1.00 58.12 114 ALA A C 1
ATOM 846 O O . ALA A 1 114 ? 0.723 -23.410 -13.148 1.00 58.12 114 ALA A O 1
ATOM 847 N N . LYS A 1 115 ? 1.768 -24.067 -11.252 1.00 51.44 115 LYS A N 1
ATOM 848 C CA . LYS A 1 115 ? 3.153 -24.087 -11.761 1.00 51.44 115 LYS A CA 1
ATOM 849 C C . LYS A 1 115 ? 3.437 -22.938 -12.744 1.00 51.44 115 LYS A C 1
ATOM 851 O O . LYS A 1 115 ? 3.836 -23.189 -13.883 1.00 51.44 115 LYS A O 1
ATOM 856 N N . PRO A 1 116 ? 3.185 -21.679 -12.357 1.00 44.62 116 PRO A N 1
ATOM 857 C CA . PRO A 1 116 ? 3.328 -20.569 -13.286 1.00 44.62 116 PRO A CA 1
ATOM 858 C C . PRO A 1 116 ? 4.780 -20.488 -13.772 1.00 44.62 116 PRO A C 1
ATOM 860 O O . PRO A 1 116 ? 5.712 -20.483 -12.971 1.00 44.62 116 PRO A O 1
ATOM 863 N N . GLY A 1 117 ? 4.957 -20.513 -15.097 1.00 44.47 117 GLY A N 1
ATOM 864 C CA . GLY A 1 117 ? 6.266 -20.566 -15.760 1.00 44.47 117 GLY A CA 1
ATOM 865 C C . GLY A 1 117 ? 6.450 -21.720 -16.756 1.00 44.47 117 GLY A C 1
ATOM 866 O O . GLY A 1 117 ? 7.252 -21.583 -17.676 1.00 44.47 117 GLY A O 1
ATOM 867 N N . VAL A 1 118 ? 5.694 -22.825 -16.663 1.00 42.09 118 VAL A N 1
ATOM 868 C CA . VAL A 1 118 ? 5.734 -23.881 -17.701 1.00 42.09 118 VAL A CA 1
ATOM 869 C C . VAL A 1 118 ? 4.849 -23.501 -18.892 1.00 42.09 118 VAL A C 1
ATOM 871 O O . VAL A 1 118 ? 3.629 -23.466 -18.778 1.00 42.09 118 VAL A O 1
ATOM 874 N N . GLY A 1 119 ? 5.468 -23.236 -20.048 1.00 53.88 119 GLY A N 1
ATOM 875 C CA . GLY A 1 119 ? 4.776 -23.122 -21.341 1.00 53.88 119 GLY A CA 1
ATOM 876 C C . GLY A 1 119 ? 4.061 -21.795 -21.634 1.00 53.88 119 GLY A C 1
ATOM 877 O O . GLY A 1 119 ? 3.155 -21.774 -22.463 1.00 53.88 119 GLY A O 1
ATOM 878 N N . MET A 1 120 ? 4.424 -20.685 -20.986 1.00 43.72 120 MET A N 1
ATOM 879 C CA . MET A 1 120 ? 3.701 -19.421 -21.167 1.00 43.72 120 MET A CA 1
ATOM 880 C C . MET A 1 120 ? 4.045 -18.678 -22.469 1.00 43.72 120 MET A C 1
ATOM 882 O O . MET A 1 120 ? 5.115 -18.090 -22.599 1.00 43.72 120 MET A O 1
ATOM 886 N N . ASN A 1 121 ? 3.052 -18.613 -23.359 1.00 44.50 121 ASN A N 1
ATOM 887 C CA . ASN A 1 121 ? 2.847 -17.570 -24.366 1.00 44.50 121 ASN A CA 1
ATOM 888 C C . ASN A 1 121 ? 1.445 -16.982 -24.081 1.00 44.50 121 ASN A C 1
ATOM 890 O O . ASN A 1 121 ? 0.441 -17.549 -24.506 1.00 44.50 121 ASN A O 1
ATOM 894 N N . VAL A 1 122 ? 1.354 -15.957 -23.222 1.00 45.88 122 VAL A N 1
ATOM 895 C CA . VAL A 1 122 ? 0.086 -15.527 -22.586 1.00 45.88 122 VAL A CA 1
ATOM 896 C C . VAL A 1 122 ? -0.500 -14.295 -23.274 1.00 45.88 122 VAL A C 1
ATOM 898 O O . VAL A 1 122 ? 0.168 -13.269 -23.381 1.00 45.88 122 VAL A O 1
ATOM 901 N N . ASP A 1 123 ? -1.771 -14.394 -23.671 1.00 42.91 123 ASP A N 1
ATOM 902 C CA . ASP A 1 123 ? -2.604 -13.282 -24.137 1.00 42.91 123 ASP A CA 1
ATOM 903 C C . ASP A 1 123 ? -3.274 -12.575 -22.928 1.00 42.91 123 ASP A C 1
ATOM 905 O O . ASP A 1 123 ? -3.995 -13.225 -22.163 1.00 42.91 123 ASP A O 1
ATOM 909 N N . PRO A 1 124 ? -3.049 -11.262 -22.709 1.00 49.22 124 PRO A N 1
ATOM 910 C CA . PRO A 1 124 ? -3.581 -10.499 -21.572 1.00 49.22 124 PRO A CA 1
ATOM 911 C C . PRO A 1 124 ? -5.112 -10.399 -21.486 1.00 49.22 124 PRO A C 1
ATOM 913 O O . PRO A 1 124 ? -5.633 -9.951 -20.462 1.00 49.22 124 PRO A O 1
ATOM 916 N N . ALA A 1 125 ? -5.846 -10.772 -22.537 1.00 49.28 125 ALA A N 1
ATOM 917 C CA . ALA A 1 125 ? -7.292 -10.564 -22.617 1.00 49.28 125 ALA A CA 1
ATOM 918 C C . ALA A 1 125 ? -8.141 -11.554 -21.789 1.00 49.28 125 ALA A C 1
ATOM 920 O O . ALA A 1 125 ? -9.333 -11.315 -21.600 1.00 49.28 125 ALA A O 1
ATOM 921 N N . THR A 1 126 ? -7.569 -12.649 -21.275 1.00 49.50 126 THR A N 1
ATOM 922 C CA . THR A 1 126 ? -8.344 -13.760 -20.679 1.00 49.50 126 THR A CA 1
ATOM 923 C C . THR A 1 126 ? -8.340 -13.819 -19.144 1.00 49.50 126 THR A C 1
ATOM 925 O O . THR A 1 126 ? -8.773 -14.818 -18.570 1.00 49.50 126 THR A O 1
ATOM 928 N N . LEU A 1 127 ? -7.855 -12.791 -18.441 1.00 47.84 127 LEU A N 1
ATOM 929 C CA . LEU A 1 127 ? -7.738 -12.808 -16.974 1.00 47.84 127 LEU A CA 1
ATOM 930 C C . LEU A 1 127 ? -9.010 -12.295 -16.263 1.00 47.84 127 LEU A C 1
ATOM 932 O O . LEU A 1 127 ? -9.187 -11.087 -16.100 1.00 47.84 127 LEU A O 1
ATOM 936 N N . ASP A 1 128 ? -9.854 -13.200 -15.746 1.00 49.50 128 ASP A N 1
ATOM 937 C CA . ASP A 1 128 ? -10.937 -12.849 -14.805 1.00 49.50 128 ASP A CA 1
ATOM 938 C C . ASP A 1 128 ? -10.413 -12.795 -13.359 1.00 49.50 128 ASP A C 1
ATOM 940 O O . ASP A 1 128 ? -10.336 -13.787 -12.637 1.00 49.50 128 ASP A O 1
ATOM 944 N N . THR A 1 129 ? -10.003 -11.602 -12.940 1.00 48.16 129 THR A N 1
ATOM 945 C CA . THR A 1 129 ? -9.396 -11.334 -11.625 1.00 48.16 129 THR A CA 1
ATOM 946 C C . THR A 1 129 ? -10.389 -10.800 -10.582 1.00 48.16 129 THR A C 1
ATOM 948 O O . THR A 1 129 ? -9.985 -10.466 -9.469 1.00 48.16 129 THR A O 1
ATOM 951 N N . THR A 1 130 ? -11.690 -10.693 -10.899 1.00 49.72 130 THR A N 1
ATOM 952 C CA . THR A 1 130 ? -12.565 -9.724 -10.197 1.00 49.72 130 THR A CA 1
ATOM 953 C C . THR A 1 130 ? -13.827 -10.321 -9.546 1.00 49.72 130 THR A C 1
ATOM 955 O O . THR A 1 130 ? -14.319 -9.767 -8.555 1.00 49.72 130 THR A O 1
ATOM 958 N N . GLY A 1 131 ? -14.357 -11.449 -10.037 1.00 45.66 131 GLY A N 1
ATOM 959 C CA . GLY A 1 131 ? -15.697 -11.940 -9.664 1.00 45.66 131 GLY A CA 1
ATOM 960 C C . GLY A 1 131 ? -15.846 -12.564 -8.266 1.00 45.66 131 GLY A C 1
ATOM 961 O O . GLY A 1 131 ? -16.798 -12.260 -7.547 1.00 45.66 131 GLY A O 1
ATOM 962 N N . SER A 1 132 ? -14.914 -13.423 -7.847 1.00 48.84 132 SER A N 1
ATOM 963 C CA . SER A 1 132 ? -15.119 -14.287 -6.666 1.00 48.84 132 SER A CA 1
ATOM 964 C C . SER A 1 132 ? -14.803 -13.613 -5.324 1.00 48.84 132 SER A C 1
ATOM 966 O O . SER A 1 132 ? -15.490 -13.847 -4.332 1.00 48.84 132 SER A O 1
ATOM 968 N N . ILE A 1 133 ? -13.793 -12.738 -5.282 1.00 45.38 133 ILE A N 1
ATOM 969 C CA . ILE A 1 133 ? -13.307 -12.118 -4.034 1.00 45.38 133 ILE A CA 1
ATOM 970 C C . ILE A 1 133 ? -14.177 -10.908 -3.647 1.00 45.38 133 ILE A C 1
ATOM 972 O O . ILE A 1 133 ? -14.501 -10.708 -2.476 1.00 45.38 133 ILE A O 1
ATOM 976 N N . SER A 1 134 ? -14.645 -10.139 -4.635 1.00 51.16 134 SER A N 1
ATOM 977 C CA . SER A 1 134 ? -15.529 -8.983 -4.419 1.00 51.16 134 SER A CA 1
ATOM 978 C C . SER A 1 134 ? -16.874 -9.368 -3.781 1.00 51.16 134 SER A C 1
ATOM 980 O O . SER A 1 134 ? -17.400 -8.627 -2.945 1.00 51.16 134 SER A O 1
ATOM 982 N N . ARG A 1 135 ? -17.395 -10.5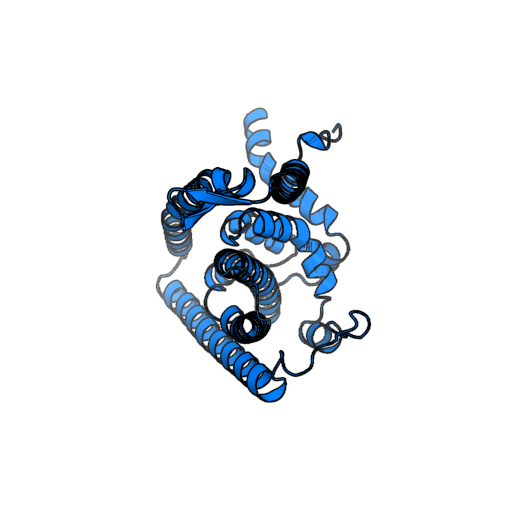63 -4.098 1.00 54.22 135 ARG A N 1
ATOM 983 C CA . ARG A 1 135 ? -18.634 -11.112 -3.522 1.00 54.22 135 ARG A CA 1
ATOM 984 C C . ARG A 1 135 ? -18.489 -11.506 -2.049 1.00 54.22 135 ARG A C 1
ATOM 986 O O . ARG A 1 135 ? -19.446 -11.354 -1.297 1.00 54.22 135 ARG A O 1
ATOM 993 N N . PHE A 1 136 ? -17.303 -11.951 -1.631 1.00 55.09 136 PHE A N 1
ATOM 994 C CA . PHE A 1 136 ? -17.017 -12.307 -0.236 1.00 55.09 136 PHE A CA 1
ATOM 995 C C . PHE A 1 136 ? -16.813 -11.068 0.653 1.00 55.09 136 PHE A C 1
ATOM 997 O O . PHE A 1 136 ? -17.309 -11.013 1.776 1.00 55.09 136 PHE A O 1
ATOM 1004 N N . CYS A 1 137 ? -16.141 -10.029 0.143 1.00 58.03 137 CYS A N 1
ATOM 1005 C CA . CYS A 1 137 ? -15.902 -8.785 0.888 1.00 58.03 137 CYS A CA 1
ATOM 1006 C C . CYS A 1 137 ? -17.149 -7.876 0.956 1.00 58.03 137 CYS A C 1
ATOM 1008 O O . CYS A 1 137 ? -17.337 -7.109 1.909 1.00 58.03 137 CYS A O 1
ATOM 1010 N N . GLY A 1 138 ? -18.041 -7.976 -0.035 1.00 69.88 138 GLY A N 1
ATOM 1011 C CA . GLY A 1 138 ? -19.247 -7.152 -0.143 1.00 69.88 138 GLY A CA 1
ATOM 1012 C C . GLY A 1 138 ? -18.975 -5.721 -0.615 1.00 69.88 138 GLY A C 1
ATOM 1013 O O . GLY A 1 138 ? -19.757 -4.830 -0.303 1.00 69.88 138 GLY A O 1
ATOM 1014 N N . PHE A 1 139 ? -17.863 -5.498 -1.323 1.00 80.56 139 PHE A N 1
ATOM 1015 C CA . PHE A 1 139 ? -17.524 -4.250 -2.014 1.00 80.56 139 PHE A CA 1
ATOM 1016 C C . PHE A 1 139 ? -16.552 -4.520 -3.177 1.00 80.56 139 PHE A C 1
ATOM 1018 O O . PHE A 1 139 ? -15.912 -5.569 -3.255 1.00 80.56 139 PHE A O 1
ATOM 1025 N N . SER A 1 140 ? -16.444 -3.572 -4.113 1.00 81.81 140 SER A N 1
ATOM 1026 C CA . SER A 1 140 ? -15.588 -3.719 -5.297 1.00 81.81 140 SER A CA 1
ATOM 1027 C C . SER A 1 140 ? -14.125 -3.397 -4.978 1.00 81.81 140 SER A C 1
ATOM 1029 O O . SER A 1 140 ? -13.785 -2.252 -4.676 1.00 81.81 140 SER A O 1
ATOM 1031 N N . ILE A 1 141 ? -13.246 -4.392 -5.130 1.00 81.25 141 ILE A N 1
ATOM 1032 C CA . ILE A 1 141 ? -11.792 -4.242 -4.953 1.00 81.25 141 ILE A CA 1
ATOM 1033 C C . ILE A 1 141 ? -11.216 -3.223 -5.944 1.00 81.25 141 ILE A C 1
ATOM 1035 O O . ILE A 1 141 ? -10.377 -2.416 -5.567 1.00 81.25 141 ILE A O 1
ATOM 1039 N N . LEU A 1 142 ? -11.712 -3.179 -7.185 1.00 82.06 142 LEU A N 1
ATOM 1040 C CA . LEU A 1 142 ? -11.275 -2.190 -8.178 1.00 82.06 142 LEU A CA 1
ATOM 1041 C C . LEU A 1 142 ? -11.593 -0.754 -7.746 1.00 82.06 142 LEU A C 1
ATOM 1043 O O . LEU A 1 142 ? -10.785 0.150 -7.956 1.00 82.06 142 LEU A O 1
ATOM 1047 N N . LYS A 1 143 ? -12.757 -0.533 -7.124 1.00 84.06 143 LYS A N 1
ATOM 1048 C CA . LYS A 1 143 ? -13.107 0.781 -6.565 1.00 84.06 143 LYS A CA 1
ATOM 1049 C C . LYS A 1 143 ? -12.213 1.135 -5.375 1.00 84.06 143 LYS A C 1
ATOM 1051 O O . LYS A 1 143 ? -11.779 2.276 -5.275 1.00 84.06 143 LYS A O 1
ATOM 1056 N N . MET A 1 144 ? -11.866 0.154 -4.540 1.00 90.56 144 MET A N 1
ATOM 1057 C CA . MET A 1 144 ? -10.927 0.347 -3.431 1.00 90.56 144 MET A CA 1
ATOM 1058 C C . MET A 1 144 ? -9.529 0.708 -3.945 1.00 90.56 144 MET A C 1
ATOM 1060 O O . MET A 1 144 ? -8.966 1.706 -3.511 1.00 90.56 144 MET A O 1
ATOM 1064 N N . ILE A 1 145 ? -9.001 -0.038 -4.920 1.00 89.12 145 ILE A N 1
ATOM 1065 C CA . ILE A 1 145 ? -7.719 0.258 -5.581 1.00 89.12 145 ILE A CA 1
ATOM 1066 C C . ILE A 1 145 ? -7.740 1.670 -6.174 1.00 89.12 145 ILE A C 1
ATOM 1068 O O . ILE A 1 145 ? -6.786 2.425 -6.013 1.00 89.12 145 ILE A O 1
ATOM 1072 N N . ARG A 1 146 ? -8.849 2.065 -6.814 1.00 88.19 146 ARG A N 1
ATOM 1073 C CA . ARG A 1 146 ? -9.020 3.421 -7.350 1.00 88.19 146 ARG A CA 1
ATOM 1074 C C . ARG A 1 146 ? -9.007 4.492 -6.256 1.00 88.19 146 ARG A C 1
ATOM 1076 O O . ARG A 1 146 ? -8.455 5.562 -6.493 1.00 88.19 146 ARG A O 1
ATOM 1083 N N . MET A 1 147 ? -9.583 4.214 -5.088 1.00 92.50 147 MET A N 1
ATOM 1084 C CA . MET A 1 147 ? -9.584 5.112 -3.928 1.00 92.50 147 MET A CA 1
ATOM 1085 C C . MET A 1 147 ? -8.180 5.303 -3.335 1.00 92.50 147 MET A C 1
ATOM 1087 O O . MET A 1 147 ? -7.814 6.420 -2.983 1.00 92.50 147 MET A O 1
ATOM 1091 N N . ILE A 1 148 ? -7.363 4.249 -3.278 1.00 93.00 148 ILE A N 1
ATOM 1092 C CA . ILE A 1 148 ? -5.992 4.306 -2.730 1.00 93.00 148 ILE A CA 1
ATOM 1093 C C . ILE A 1 148 ? -4.908 4.519 -3.803 1.00 93.00 148 ILE A C 1
ATOM 1095 O O . ILE A 1 148 ? -3.721 4.307 -3.556 1.00 93.00 148 ILE A O 1
ATOM 1099 N N . ARG A 1 149 ? -5.294 4.914 -5.023 1.00 91.00 149 ARG A N 1
ATOM 1100 C CA . ARG A 1 149 ? -4.379 5.000 -6.176 1.00 91.00 149 ARG A CA 1
ATOM 1101 C C . ARG A 1 149 ? -3.203 5.946 -5.950 1.00 91.00 149 ARG A C 1
ATOM 1103 O O . ARG A 1 149 ? -2.118 5.689 -6.459 1.00 91.00 149 ARG A O 1
ATOM 1110 N N . GLU A 1 150 ? -3.414 7.040 -5.218 1.00 88.00 150 GLU A N 1
ATOM 1111 C CA . GLU A 1 150 ? -2.348 8.006 -4.949 1.00 88.00 150 GLU A CA 1
ATOM 1112 C C . GLU A 1 150 ? -1.271 7.377 -4.074 1.00 88.00 150 GLU A C 1
ATOM 1114 O O . GLU A 1 150 ? -0.083 7.546 -4.328 1.00 88.00 150 GLU A O 1
ATOM 1119 N N . GLU A 1 151 ? -1.685 6.597 -3.081 1.00 91.31 151 GLU A N 1
ATOM 1120 C CA . GLU A 1 151 ? -0.773 5.892 -2.201 1.00 91.31 151 GLU A CA 1
ATOM 1121 C C . GLU A 1 151 ? -0.060 4.762 -2.944 1.00 91.31 151 GLU A C 1
ATOM 1123 O O . GLU A 1 151 ? 1.152 4.645 -2.816 1.00 91.31 151 GLU A O 1
ATOM 1128 N N . LEU A 1 152 ? -0.750 4.008 -3.807 1.00 87.94 152 LEU A N 1
ATOM 1129 C CA . LEU A 1 152 ? -0.105 2.995 -4.656 1.00 87.94 152 LEU A CA 1
ATOM 1130 C C . LEU A 1 152 ? 0.979 3.601 -5.559 1.00 87.94 152 LEU A C 1
ATOM 1132 O O . LEU A 1 152 ? 2.051 3.021 -5.709 1.00 87.94 152 LEU A O 1
ATOM 1136 N N . LEU A 1 153 ? 0.728 4.778 -6.132 1.00 84.56 153 LEU A N 1
ATOM 1137 C CA . LEU A 1 153 ? 1.691 5.462 -6.998 1.00 84.56 153 LEU A CA 1
ATOM 1138 C C . LEU A 1 153 ? 2.887 6.024 -6.226 1.00 84.56 153 LEU A C 1
ATOM 1140 O O . LEU A 1 153 ? 4.012 5.967 -6.719 1.00 84.56 153 LEU A O 1
ATOM 1144 N N . ILE A 1 154 ? 2.675 6.521 -5.006 1.00 82.75 154 ILE A N 1
ATOM 1145 C CA . ILE A 1 154 ? 3.782 6.918 -4.126 1.00 82.75 154 ILE A CA 1
ATOM 1146 C C . ILE A 1 154 ? 4.616 5.687 -3.762 1.00 82.75 154 ILE A C 1
ATOM 1148 O O . ILE A 1 154 ? 5.836 5.733 -3.880 1.00 82.75 154 ILE A O 1
ATOM 1152 N N . VAL A 1 155 ? 3.975 4.573 -3.401 1.00 82.56 155 VAL A N 1
ATOM 1153 C CA . VAL A 1 155 ? 4.659 3.316 -3.068 1.00 82.56 155 VAL A CA 1
ATOM 1154 C C . VAL A 1 155 ? 5.442 2.756 -4.254 1.00 82.56 155 VAL A C 1
ATOM 1156 O O . VAL A 1 155 ? 6.542 2.253 -4.048 1.00 82.56 155 VAL A O 1
ATOM 1159 N N . LEU A 1 156 ? 4.939 2.891 -5.483 1.00 79.94 156 LEU A N 1
ATOM 1160 C CA . LEU A 1 156 ? 5.692 2.565 -6.700 1.00 79.94 156 LEU A CA 1
ATOM 1161 C C . LEU A 1 156 ? 6.963 3.409 -6.832 1.00 79.94 156 LEU A C 1
ATOM 1163 O O . LEU A 1 156 ? 8.020 2.881 -7.153 1.00 79.94 156 LEU A O 1
ATOM 1167 N N . GLY A 1 157 ? 6.880 4.710 -6.549 1.00 75.56 157 GLY A N 1
ATOM 1168 C CA . GLY A 1 157 ? 8.039 5.602 -6.598 1.00 75.56 157 GLY A CA 1
ATOM 1169 C C . GLY A 1 157 ? 9.046 5.380 -5.463 1.00 75.56 157 GLY A C 1
ATOM 1170 O O . GLY A 1 157 ? 10.243 5.586 -5.659 1.00 75.56 157 GLY A O 1
ATOM 1171 N N . THR A 1 158 ? 8.583 4.971 -4.277 1.00 79.56 158 THR A N 1
ATOM 1172 C CA . THR A 1 158 ? 9.426 4.833 -3.073 1.00 79.56 158 THR A CA 1
ATOM 1173 C C . THR A 1 158 ? 9.817 3.395 -2.740 1.00 79.56 158 THR A C 1
ATOM 1175 O O . THR A 1 158 ? 10.614 3.192 -1.825 1.00 79.56 158 THR A O 1
ATOM 1178 N N . SER A 1 159 ? 9.234 2.403 -3.419 1.00 75.19 159 SER A N 1
ATOM 1179 C CA . SER A 1 159 ? 9.371 0.960 -3.146 1.00 75.19 159 SER A CA 1
ATOM 1180 C C . SER A 1 159 ? 9.110 0.582 -1.674 1.00 75.19 159 SER A C 1
ATOM 1182 O O . SER A 1 159 ? 9.652 -0.394 -1.161 1.00 75.19 159 SER A O 1
ATOM 1184 N N . SER A 1 160 ? 8.314 1.385 -0.963 1.00 79.69 160 SER A N 1
ATOM 1185 C CA . SER A 1 160 ? 8.134 1.326 0.494 1.00 79.69 160 SER A CA 1
ATOM 1186 C C . SER A 1 160 ? 6.698 1.696 0.828 1.00 79.69 160 SER A C 1
ATOM 1188 O O . SER A 1 160 ? 6.262 2.797 0.508 1.00 79.69 160 SER A O 1
ATOM 1190 N N . SER A 1 161 ? 5.964 0.774 1.452 1.00 80.25 161 SER A N 1
ATOM 1191 C CA . SER A 1 161 ? 4.570 0.972 1.880 1.00 80.25 161 SER A CA 1
ATOM 1192 C C . SER A 1 161 ? 4.444 1.891 3.098 1.00 80.25 161 SER A C 1
ATOM 1194 O O . SER A 1 161 ? 3.369 2.407 3.394 1.00 80.25 161 SER A O 1
ATOM 1196 N N . GLU A 1 162 ? 5.546 2.117 3.805 1.00 77.25 162 GLU A N 1
ATOM 1197 C CA . GLU A 1 162 ? 5.623 2.936 5.010 1.00 77.25 162 GLU A CA 1
ATOM 1198 C C . GLU A 1 162 ? 5.520 4.436 4.699 1.00 77.25 162 GLU A C 1
ATOM 1200 O O . GLU A 1 162 ? 5.008 5.199 5.517 1.00 77.25 162 GLU A O 1
ATOM 1205 N N . SER A 1 163 ? 5.924 4.858 3.494 1.00 80.19 163 SER A N 1
ATOM 1206 C CA . SER A 1 163 ? 5.901 6.262 3.047 1.00 80.19 163 SER A CA 1
ATOM 1207 C C . SER A 1 163 ? 4.492 6.866 2.970 1.00 80.19 163 SER A C 1
ATOM 1209 O O . SER A 1 163 ? 4.325 8.086 3.012 1.00 80.19 163 SER A O 1
ATOM 1211 N N . VAL A 1 164 ? 3.467 6.019 2.886 1.00 87.62 164 VAL A N 1
ATOM 1212 C CA . VAL A 1 164 ? 2.058 6.411 2.745 1.00 87.62 164 VAL A CA 1
ATOM 1213 C C . VAL A 1 164 ? 1.212 6.036 3.953 1.00 87.62 164 VAL A C 1
ATOM 1215 O O . VAL A 1 164 ? 0.014 6.314 3.962 1.00 87.62 164 VAL A O 1
ATOM 1218 N N . LEU A 1 165 ? 1.808 5.441 4.989 1.00 85.38 165 LEU A N 1
ATOM 1219 C CA . LEU A 1 165 ? 1.088 4.940 6.159 1.00 85.38 165 LEU A CA 1
ATOM 1220 C C . LEU A 1 165 ? 0.186 6.010 6.806 1.00 85.38 165 LEU A C 1
ATOM 1222 O O . LEU A 1 165 ? -1.002 5.735 6.972 1.00 85.38 165 LEU A O 1
ATOM 1226 N N . PRO A 1 166 ? 0.654 7.246 7.092 1.00 84.50 166 PRO A N 1
ATOM 1227 C CA . PRO A 1 166 ? -0.195 8.259 7.727 1.00 84.50 166 PRO A CA 1
ATOM 1228 C C . PRO A 1 166 ? -1.373 8.666 6.838 1.00 84.50 166 PRO A C 1
ATOM 1230 O O . PRO A 1 166 ? -2.488 8.878 7.314 1.00 84.50 166 PRO A O 1
ATOM 1233 N N . ARG A 1 167 ? -1.131 8.723 5.522 1.00 86.88 167 ARG A N 1
ATOM 1234 C CA . ARG A 1 167 ? -2.172 8.994 4.531 1.00 86.88 167 ARG A CA 1
ATOM 1235 C C . ARG A 1 167 ? -3.194 7.866 4.498 1.00 86.88 167 ARG A C 1
ATOM 1237 O O . ARG A 1 167 ? -4.383 8.144 4.482 1.00 86.88 167 ARG A O 1
ATOM 1244 N N . MET A 1 168 ? -2.759 6.611 4.541 1.00 89.81 168 MET A N 1
ATOM 1245 C CA . MET A 1 168 ? -3.666 5.463 4.546 1.00 89.81 168 MET A CA 1
ATOM 1246 C C . MET A 1 168 ? -4.519 5.381 5.794 1.00 89.81 168 MET A C 1
ATOM 1248 O O . MET A 1 168 ? -5.723 5.160 5.669 1.00 89.81 168 MET A O 1
ATOM 1252 N N . LEU A 1 169 ? -3.928 5.622 6.966 1.00 89.38 169 LEU A N 1
ATOM 1253 C CA . LEU A 1 169 ? -4.677 5.677 8.218 1.00 89.38 169 LEU A CA 1
ATOM 1254 C C . LEU A 1 169 ? -5.821 6.686 8.091 1.00 89.38 169 LEU A C 1
ATOM 1256 O O . LEU A 1 169 ? -6.997 6.357 8.225 1.00 89.38 169 LEU A O 1
ATOM 1260 N N . LYS A 1 170 ? -5.489 7.909 7.687 1.00 89.25 170 LYS A N 1
ATOM 1261 C CA . LYS A 1 170 ? -6.485 8.966 7.575 1.00 89.25 170 LYS A CA 1
ATOM 1262 C C . LYS A 1 170 ? -7.497 8.731 6.446 1.00 89.25 170 LYS A C 1
ATOM 1264 O O . LYS A 1 170 ? -8.682 9.006 6.619 1.00 89.25 170 LYS A O 1
ATOM 1269 N N . LYS A 1 171 ? -7.064 8.186 5.305 1.00 92.00 171 LYS A N 1
ATOM 1270 C CA . LYS A 1 171 ? -7.941 7.904 4.159 1.00 92.00 171 LYS A CA 1
ATOM 1271 C C . LYS A 1 171 ? -9.011 6.876 4.510 1.00 92.00 171 LYS A C 1
ATOM 1273 O O . LYS A 1 171 ? -10.172 7.054 4.154 1.00 92.00 171 LYS A O 1
ATOM 1278 N N . LEU A 1 172 ? -8.633 5.818 5.223 1.00 92.19 172 LEU A N 1
ATOM 1279 C CA . LEU A 1 172 ? -9.567 4.769 5.620 1.00 92.19 172 LEU A CA 1
ATOM 1280 C C . LEU A 1 172 ? -10.510 5.224 6.735 1.00 92.19 172 LEU A C 1
ATOM 1282 O O . LEU A 1 172 ? -11.668 4.811 6.739 1.00 92.19 172 LEU A O 1
ATOM 1286 N N . GLU A 1 173 ? -10.064 6.125 7.616 1.00 90.94 173 GLU A N 1
ATOM 1287 C CA . GLU A 1 173 ? -10.955 6.802 8.566 1.00 90.94 173 GLU A CA 1
ATOM 1288 C C . GLU A 1 173 ? -12.050 7.603 7.854 1.00 90.94 173 GLU A C 1
ATOM 1290 O O . GLU A 1 173 ? -13.234 7.465 8.164 1.00 90.94 173 GLU A O 1
ATOM 1295 N N . ILE A 1 174 ? -11.669 8.406 6.855 1.00 90.62 174 ILE A N 1
ATOM 1296 C CA . ILE A 1 174 ? -12.618 9.190 6.047 1.00 90.62 174 ILE A CA 1
ATOM 1297 C C . ILE A 1 174 ? -13.550 8.270 5.255 1.00 90.62 174 ILE A C 1
ATOM 1299 O O . ILE A 1 174 ? -14.736 8.568 5.119 1.00 90.62 174 ILE A O 1
ATOM 1303 N N . ALA A 1 175 ? -13.036 7.134 4.778 1.00 91.38 175 ALA A N 1
ATOM 1304 C CA . ALA A 1 175 ? -13.823 6.103 4.109 1.00 91.38 175 ALA A CA 1
ATOM 1305 C C . ALA A 1 175 ? -14.768 5.335 5.056 1.00 91.38 175 ALA A C 1
ATOM 1307 O O . ALA A 1 175 ? -15.482 4.448 4.601 1.00 91.38 175 ALA A O 1
ATOM 1308 N N . GLY A 1 176 ? -14.799 5.662 6.352 1.00 88.56 176 GLY A N 1
ATOM 1309 C CA . GLY A 1 176 ? -15.780 5.141 7.303 1.00 88.56 176 GLY A CA 1
ATOM 1310 C C . GLY A 1 176 ? -15.259 4.075 8.265 1.00 88.56 176 GLY A C 1
ATOM 1311 O O . GLY A 1 176 ? -16.054 3.524 9.023 1.00 88.56 176 GLY A O 1
ATOM 1312 N N . CYS A 1 177 ? -13.959 3.767 8.269 1.00 89.12 177 CYS A N 1
ATOM 1313 C CA . CYS A 1 177 ? -13.373 2.864 9.262 1.00 89.12 177 CYS A CA 1
ATOM 1314 C C . CYS A 1 177 ? -13.106 3.608 10.585 1.00 89.12 177 CYS A C 1
ATOM 1316 O O . CYS A 1 177 ? -12.604 4.728 10.588 1.00 89.12 177 CYS A O 1
ATOM 1318 N N . GLU A 1 178 ? -13.390 2.999 11.736 1.00 84.56 178 GLU A N 1
ATOM 1319 C CA . GLU A 1 178 ? -13.067 3.615 13.033 1.00 84.56 178 GLU A CA 1
ATOM 1320 C C . GLU A 1 178 ? -11.544 3.740 13.247 1.00 84.56 178 GLU A C 1
ATOM 1322 O O . GLU A 1 178 ? -10.788 2.805 12.971 1.00 84.56 178 GLU A O 1
ATOM 1327 N N . LYS A 1 179 ? -11.095 4.874 13.812 1.00 83.00 179 LYS A N 1
ATOM 1328 C CA . LYS A 1 179 ? -9.671 5.176 14.075 1.00 83.00 179 LYS A CA 1
ATOM 1329 C C . LYS A 1 179 ? -8.932 4.060 14.817 1.00 83.00 179 LYS A C 1
ATOM 1331 O O . LYS A 1 179 ? -7.779 3.772 14.515 1.00 83.00 179 LYS A O 1
ATOM 1336 N N . SER A 1 180 ? -9.599 3.428 15.782 1.00 66.88 180 SER A N 1
ATOM 1337 C CA . SER A 1 180 ? -9.055 2.334 16.596 1.00 66.88 180 SER A CA 1
ATOM 1338 C C . SER A 1 180 ? -8.701 1.103 15.755 1.00 66.88 180 SER A C 1
ATOM 1340 O O . SER A 1 180 ? -7.641 0.513 15.943 1.00 66.88 180 SER A O 1
ATOM 1342 N N . VAL A 1 181 ? -9.560 0.732 14.800 1.00 72.00 181 VAL A N 1
ATOM 1343 C CA . VAL A 1 181 ? -9.339 -0.407 13.901 1.00 72.00 181 VAL A CA 1
ATOM 1344 C C . VAL A 1 181 ? -8.263 -0.065 12.886 1.00 72.00 181 VAL A C 1
ATOM 1346 O O . VAL A 1 181 ? -7.356 -0.856 12.650 1.00 72.00 181 VAL A O 1
ATOM 1349 N N . VAL A 1 182 ? -8.328 1.136 12.319 1.00 81.44 182 VAL A N 1
ATOM 1350 C CA . VAL A 1 182 ? -7.371 1.593 11.313 1.00 81.44 182 VAL A CA 1
ATOM 1351 C C . VAL A 1 182 ? -5.957 1.684 11.891 1.00 81.44 182 VAL A C 1
ATOM 1353 O O . VAL A 1 182 ? -5.028 1.114 11.321 1.00 81.44 182 VAL A O 1
ATOM 1356 N N . GLY A 1 183 ? -5.804 2.320 13.056 1.00 75.00 183 GLY A N 1
ATOM 1357 C CA . GLY A 1 183 ? -4.532 2.457 13.769 1.00 75.00 183 GLY A CA 1
ATOM 1358 C C . GLY A 1 183 ? -3.930 1.134 14.243 1.00 75.00 183 GLY A C 1
ATOM 1359 O O . GLY A 1 183 ? -2.723 1.066 14.455 1.00 75.00 183 GLY A O 1
ATOM 1360 N N . LEU A 1 184 ? -4.742 0.082 14.371 1.00 75.00 184 LEU A N 1
ATOM 1361 C CA . LEU A 1 184 ? -4.287 -1.252 14.753 1.00 75.00 184 LEU A CA 1
ATOM 1362 C C . LEU A 1 184 ? -3.961 -2.129 13.538 1.00 75.00 184 LEU A C 1
ATOM 1364 O O . LEU A 1 184 ? -2.935 -2.794 13.516 1.00 75.00 184 LEU A O 1
ATOM 1368 N N . VAL A 1 185 ? -4.822 -2.162 12.521 1.00 73.44 185 VAL A N 1
ATOM 1369 C CA . VAL A 1 185 ? -4.716 -3.153 11.438 1.00 73.44 185 VAL A CA 1
ATOM 1370 C C . VAL A 1 185 ? -3.716 -2.724 10.364 1.00 73.44 185 VAL A C 1
ATOM 1372 O O . VAL A 1 185 ? -2.950 -3.555 9.874 1.00 73.44 185 VAL A O 1
ATOM 1375 N N . ILE A 1 186 ? -3.669 -1.432 10.022 1.00 82.25 186 ILE A N 1
ATOM 1376 C CA . ILE A 1 186 ? -2.780 -0.920 8.968 1.00 82.25 186 ILE A CA 1
ATOM 1377 C C . ILE A 1 186 ? -1.290 -1.099 9.309 1.00 82.25 186 ILE A C 1
ATOM 1379 O O . ILE A 1 186 ? -0.558 -1.574 8.436 1.00 82.25 186 ILE A O 1
ATOM 1383 N N . PRO A 1 187 ? -0.808 -0.775 10.528 1.00 71.31 187 PRO A N 1
ATOM 1384 C CA . PRO A 1 187 ? 0.609 -0.934 10.865 1.00 71.31 187 PRO A CA 1
ATOM 1385 C C . PRO A 1 187 ? 1.027 -2.394 11.073 1.00 71.31 187 PRO A C 1
ATOM 1387 O O . PRO A 1 187 ? 2.200 -2.723 10.914 1.00 71.31 187 PRO A O 1
ATOM 1390 N N . THR A 1 188 ? 0.087 -3.275 11.425 1.00 68.00 188 THR A N 1
ATOM 1391 C CA . THR A 1 188 ? 0.388 -4.666 11.797 1.00 68.00 188 THR A CA 1
ATOM 1392 C C . THR A 1 188 ? 0.230 -5.657 10.630 1.00 68.00 188 THR A C 1
ATOM 1394 O O . THR A 1 188 ? 0.760 -6.764 10.687 1.00 68.00 188 THR A O 1
ATOM 1397 N N . GLY A 1 189 ? -0.377 -5.250 9.507 1.00 58.50 189 GLY A N 1
ATOM 1398 C CA . GLY A 1 189 ? -0.574 -6.077 8.300 1.00 58.50 189 GLY A CA 1
ATOM 1399 C C . GLY A 1 189 ? 0.674 -6.552 7.542 1.00 58.50 189 GLY A C 1
ATOM 1400 O O . GLY A 1 189 ? 0.559 -7.259 6.545 1.00 58.50 189 GLY A O 1
ATOM 1401 N N . ALA A 1 190 ? 1.874 -6.243 8.031 1.00 47.88 190 ALA A N 1
ATOM 1402 C CA . ALA A 1 190 ? 3.148 -6.555 7.385 1.00 47.88 190 ALA A CA 1
ATOM 1403 C C . ALA A 1 190 ? 3.550 -8.051 7.358 1.00 47.88 190 ALA A C 1
ATOM 1405 O O . ALA A 1 190 ? 4.527 -8.383 6.684 1.00 47.88 190 ALA A O 1
ATOM 1406 N N . ALA A 1 191 ? 2.871 -8.947 8.088 1.00 45.28 191 ALA A N 1
ATOM 1407 C CA . ALA A 1 191 ? 3.481 -10.227 8.469 1.00 45.28 191 ALA A CA 1
ATOM 1408 C C . ALA A 1 191 ? 3.170 -11.457 7.594 1.00 45.28 191 ALA A C 1
ATOM 1410 O O . ALA A 1 191 ? 4.006 -12.360 7.586 1.00 45.28 191 ALA A O 1
ATOM 1411 N N . GLY A 1 192 ? 2.086 -11.532 6.801 1.00 43.38 192 GLY A N 1
ATOM 1412 C CA . GLY A 1 192 ? 1.943 -12.781 6.033 1.00 43.38 192 GLY A CA 1
ATOM 1413 C C . GLY A 1 192 ? 0.914 -12.997 4.943 1.00 43.38 192 GLY A C 1
ATOM 1414 O O . GLY A 1 192 ? 0.896 -14.102 4.413 1.00 43.38 192 GLY A O 1
ATOM 1415 N N . VAL A 1 193 ? 0.167 -11.995 4.472 1.00 47.31 193 VAL A N 1
ATOM 1416 C CA . VAL A 1 193 ? -0.545 -12.158 3.182 1.00 47.31 193 VAL A CA 1
ATOM 1417 C C . VAL A 1 193 ? 0.424 -12.086 1.991 1.00 47.31 193 VAL A C 1
ATOM 1419 O O . VAL A 1 193 ? 0.253 -12.755 0.975 1.00 47.31 193 VAL A O 1
ATOM 1422 N N . THR A 1 194 ? 1.508 -11.330 2.144 1.00 55.03 194 THR A N 1
ATOM 1423 C CA . THR A 1 194 ? 2.496 -11.032 1.099 1.00 55.03 194 THR A CA 1
ATOM 1424 C C . THR A 1 194 ? 3.390 -12.214 0.752 1.00 55.03 194 THR A C 1
ATOM 1426 O O . THR A 1 194 ? 3.884 -12.289 -0.367 1.00 55.03 194 THR A O 1
ATOM 1429 N N . GLY A 1 195 ? 3.609 -13.144 1.686 1.00 51.16 195 GLY A N 1
ATOM 1430 C CA . GLY A 1 195 ? 4.563 -14.236 1.493 1.00 51.16 195 GLY A CA 1
AT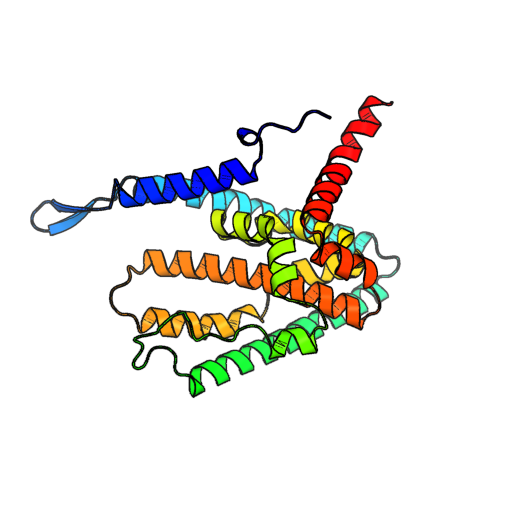OM 1431 C C . GLY A 1 195 ? 4.167 -15.191 0.367 1.00 51.16 195 GLY A C 1
ATOM 1432 O O . GLY A 1 195 ? 5.027 -15.728 -0.314 1.00 51.16 195 GLY A O 1
ATOM 1433 N N . SER A 1 196 ? 2.875 -15.375 0.116 1.00 46.44 196 SER A N 1
ATOM 1434 C CA . SER A 1 196 ? 2.392 -16.515 -0.657 1.00 46.44 196 SER A CA 1
ATOM 1435 C C . SER A 1 196 ? 2.288 -16.247 -2.163 1.00 46.44 196 SER A C 1
ATOM 1437 O O . SER A 1 196 ? 2.794 -17.035 -2.957 1.00 46.44 196 SER A O 1
ATOM 1439 N N . GLY A 1 197 ? 1.751 -15.088 -2.563 1.00 51.34 197 GLY A N 1
ATOM 1440 C CA . GLY A 1 197 ? 1.806 -14.603 -3.950 1.00 51.34 197 GLY A CA 1
ATOM 1441 C C . GLY A 1 197 ? 3.228 -14.239 -4.395 1.00 51.34 197 GLY A C 1
ATOM 1442 O O . GLY A 1 197 ? 3.566 -14.346 -5.571 1.00 51.34 197 GLY A O 1
ATOM 1443 N N . PHE A 1 198 ? 4.093 -13.877 -3.445 1.00 52.59 198 PHE A N 1
ATOM 1444 C CA . PHE A 1 198 ? 5.490 -13.548 -3.709 1.00 52.59 198 PHE A CA 1
ATOM 1445 C C . PHE A 1 198 ? 6.339 -14.774 -4.043 1.00 52.59 198 PHE A C 1
ATOM 1447 O O . PHE A 1 198 ? 7.157 -14.693 -4.952 1.00 52.59 198 PHE A O 1
ATOM 1454 N N . ILE A 1 199 ? 6.122 -15.923 -3.387 1.00 49.84 199 ILE A N 1
ATOM 1455 C CA . ILE A 1 199 ? 6.809 -17.172 -3.766 1.00 49.84 199 ILE A CA 1
ATOM 1456 C C . ILE A 1 199 ? 6.413 -17.565 -5.204 1.00 49.84 199 ILE A C 1
ATOM 1458 O O . ILE A 1 199 ? 7.277 -17.984 -5.972 1.00 49.84 199 ILE A O 1
ATOM 1462 N N . VAL A 1 200 ? 5.151 -17.346 -5.612 1.00 49.22 200 VAL A N 1
ATOM 1463 C CA . VAL A 1 200 ? 4.682 -17.577 -6.996 1.00 49.22 200 VAL A CA 1
ATOM 1464 C C . VAL A 1 200 ? 5.443 -16.692 -7.982 1.00 49.22 200 VAL A C 1
ATOM 1466 O O . VAL A 1 200 ? 5.970 -17.169 -8.988 1.00 49.22 200 VAL A O 1
ATOM 1469 N N . MET A 1 201 ? 5.506 -15.394 -7.692 1.00 55.66 201 MET A N 1
ATOM 1470 C CA . MET A 1 201 ? 6.125 -14.394 -8.558 1.00 55.66 201 MET A CA 1
ATOM 1471 C C . MET A 1 201 ? 7.642 -14.593 -8.653 1.00 55.66 201 MET A C 1
ATOM 1473 O O . MET A 1 201 ? 8.191 -14.552 -9.750 1.00 55.66 201 MET A O 1
ATOM 1477 N N . ALA A 1 202 ? 8.296 -14.892 -7.526 1.00 52.12 202 ALA A N 1
ATOM 1478 C CA . ALA A 1 202 ? 9.712 -15.242 -7.448 1.00 52.12 202 ALA A CA 1
ATOM 1479 C C . ALA A 1 202 ? 10.039 -16.469 -8.305 1.00 52.12 202 ALA A C 1
ATOM 1481 O O . ALA A 1 202 ? 10.983 -16.436 -9.091 1.00 52.12 202 ALA A O 1
ATOM 1482 N N . ALA A 1 203 ? 9.239 -17.535 -8.181 1.00 49.25 203 ALA A N 1
ATOM 1483 C CA . ALA A 1 203 ? 9.411 -18.761 -8.954 1.00 49.25 203 ALA A CA 1
ATOM 1484 C C . ALA A 1 203 ? 9.205 -18.522 -10.459 1.00 49.25 203 ALA A C 1
ATOM 1486 O O . ALA A 1 203 ? 9.964 -19.043 -11.272 1.00 49.25 203 ALA A O 1
ATOM 1487 N N . THR A 1 204 ? 8.231 -17.684 -10.828 1.00 50.66 204 THR A N 1
ATOM 1488 C CA . THR A 1 204 ? 7.950 -17.343 -12.233 1.00 50.66 204 THR A CA 1
ATOM 1489 C C . THR A 1 204 ? 9.070 -16.490 -12.836 1.00 50.66 204 THR A C 1
ATOM 1491 O O . THR A 1 204 ? 9.534 -16.774 -13.934 1.00 50.66 204 THR A O 1
ATOM 1494 N N . LEU A 1 205 ? 9.558 -15.476 -12.113 1.00 51.41 205 LEU A N 1
ATOM 1495 C CA . LEU A 1 205 ? 10.674 -14.625 -12.550 1.00 51.41 205 LEU A CA 1
ATOM 1496 C C . LEU A 1 205 ? 11.993 -15.393 -12.655 1.00 51.41 205 LEU A C 1
ATOM 1498 O O . LEU A 1 205 ? 12.772 -15.125 -13.560 1.00 51.41 205 LEU A O 1
ATOM 1502 N N . ALA A 1 206 ? 12.233 -16.361 -11.766 1.00 49.19 206 ALA A N 1
ATOM 1503 C CA . ALA A 1 206 ? 13.389 -17.252 -11.846 1.00 49.19 206 ALA A CA 1
ATOM 1504 C C . ALA A 1 206 ? 13.302 -18.235 -13.031 1.00 49.19 206 ALA A C 1
ATOM 1506 O O . ALA A 1 206 ? 14.334 -18.658 -13.547 1.00 49.19 206 ALA A O 1
ATOM 1507 N N . ALA A 1 207 ? 12.088 -18.588 -13.470 1.00 47.47 207 ALA A N 1
ATOM 1508 C CA . ALA A 1 207 ? 11.852 -19.433 -14.641 1.00 47.47 207 ALA A CA 1
ATOM 1509 C C . ALA A 1 207 ? 11.989 -18.672 -15.976 1.00 47.47 207 ALA A C 1
ATOM 1511 O O . ALA A 1 207 ? 12.325 -19.277 -16.995 1.00 47.47 207 ALA A O 1
ATOM 1512 N N . VAL A 1 208 ? 11.770 -17.351 -15.982 1.00 48.66 208 VAL A N 1
ATOM 1513 C CA . VAL A 1 208 ? 12.032 -16.477 -17.137 1.00 48.66 208 VAL A CA 1
ATOM 1514 C C . VAL A 1 208 ? 13.533 -16.175 -17.184 1.00 48.66 208 VAL A C 1
ATOM 1516 O O . VAL A 1 208 ? 14.022 -15.210 -16.600 1.00 48.66 208 VAL A O 1
ATOM 1519 N N . GLY A 1 209 ? 14.293 -17.045 -17.850 1.00 42.28 209 GLY A N 1
ATOM 1520 C CA . GLY A 1 209 ? 15.729 -16.852 -18.044 1.00 42.28 209 GLY A CA 1
ATOM 1521 C C . GLY A 1 209 ? 16.053 -15.496 -18.691 1.00 42.28 209 GLY A C 1
ATOM 1522 O O . GLY A 1 209 ? 15.334 -15.042 -19.578 1.00 42.28 209 GLY A O 1
ATOM 1523 N N . ASN A 1 210 ? 17.179 -14.901 -18.274 1.00 47.78 210 ASN A N 1
ATOM 1524 C CA . ASN A 1 210 ? 17.822 -13.701 -18.841 1.00 47.78 210 ASN A CA 1
ATOM 1525 C C . ASN A 1 210 ? 17.458 -12.311 -18.256 1.00 47.78 210 ASN A C 1
ATOM 1527 O O . ASN A 1 210 ? 17.768 -11.296 -18.880 1.00 47.78 210 ASN A O 1
ATOM 1531 N N . ILE A 1 211 ? 16.872 -12.218 -17.053 1.00 51.25 211 ILE A N 1
ATOM 1532 C CA . ILE A 1 211 ? 16.635 -10.926 -16.370 1.00 51.25 211 ILE A CA 1
ATOM 1533 C C . ILE A 1 211 ? 17.820 -10.586 -15.434 1.00 51.25 211 ILE A C 1
ATOM 1535 O O . ILE A 1 211 ? 18.197 -11.425 -14.613 1.00 51.25 211 ILE A O 1
ATOM 1539 N N . PRO A 1 212 ? 18.415 -9.375 -15.492 1.00 47.22 212 PRO A N 1
ATOM 1540 C CA . PRO A 1 212 ? 19.503 -8.985 -14.595 1.00 47.22 212 PRO A CA 1
ATOM 1541 C C . PRO A 1 212 ? 19.060 -9.007 -13.122 1.00 47.22 212 PRO A C 1
ATOM 1543 O O . PRO A 1 212 ? 18.082 -8.365 -12.737 1.00 47.22 212 PRO A O 1
ATOM 1546 N N . VAL A 1 213 ? 19.826 -9.710 -12.279 1.00 51.00 213 VAL A N 1
ATOM 1547 C CA . VAL A 1 213 ? 19.511 -10.008 -10.863 1.00 51.00 213 VAL A CA 1
ATOM 1548 C C . VAL A 1 213 ? 19.204 -8.749 -10.031 1.00 51.00 213 VAL A C 1
ATOM 1550 O O . VAL A 1 213 ? 18.345 -8.777 -9.153 1.00 51.00 213 VAL A O 1
ATOM 1553 N N . ALA A 1 214 ? 19.837 -7.614 -10.348 1.00 50.50 214 ALA A N 1
ATOM 1554 C CA . ALA A 1 214 ? 19.600 -6.335 -9.673 1.00 50.50 214 ALA A CA 1
ATOM 1555 C C . ALA A 1 214 ? 18.209 -5.723 -9.950 1.00 50.50 214 ALA A C 1
ATOM 1557 O O . ALA A 1 214 ? 17.690 -4.986 -9.112 1.00 50.50 214 ALA A O 1
ATOM 1558 N N . GLY A 1 215 ? 17.604 -6.015 -11.107 1.00 53.09 215 GLY A N 1
ATOM 1559 C CA . GLY A 1 215 ? 16.246 -5.577 -11.444 1.00 53.09 215 GLY A CA 1
ATOM 1560 C C . GLY A 1 215 ? 15.181 -6.407 -10.732 1.00 53.09 215 GLY A C 1
ATOM 1561 O O . GLY A 1 215 ? 14.161 -5.864 -10.314 1.00 53.09 215 GLY A O 1
ATOM 1562 N N . ILE A 1 216 ? 15.459 -7.698 -10.520 1.00 53.72 216 ILE A N 1
ATOM 1563 C CA . ILE A 1 216 ? 14.572 -8.613 -9.796 1.00 53.72 216 ILE A CA 1
ATOM 1564 C C . ILE A 1 216 ? 14.424 -8.157 -8.344 1.00 53.72 216 ILE A C 1
ATOM 1566 O O . ILE A 1 216 ? 13.304 -8.010 -7.881 1.00 53.72 216 ILE A O 1
ATOM 1570 N N . ASP A 1 217 ? 15.513 -7.854 -7.635 1.00 57.22 217 ASP A N 1
ATOM 1571 C CA . ASP A 1 217 ? 15.448 -7.434 -6.223 1.00 57.22 217 ASP A CA 1
ATOM 1572 C C . ASP A 1 217 ? 14.601 -6.163 -6.007 1.00 57.22 217 ASP A C 1
ATOM 1574 O O . ASP A 1 217 ? 13.766 -6.083 -5.096 1.00 57.22 217 ASP A O 1
ATOM 1578 N N . ARG A 1 218 ? 14.741 -5.181 -6.907 1.00 65.12 218 ARG A N 1
ATOM 1579 C CA . ARG A 1 218 ? 13.960 -3.940 -6.862 1.00 65.12 218 ARG A CA 1
ATOM 1580 C C . ARG A 1 218 ? 12.496 -4.157 -7.224 1.00 65.12 218 ARG A C 1
ATOM 1582 O O . ARG A 1 218 ? 11.618 -3.7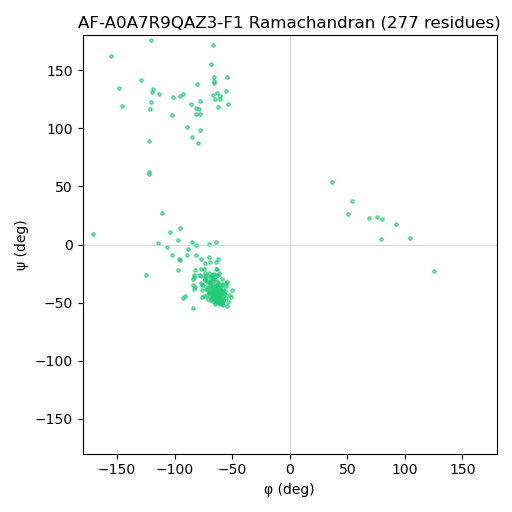18 -6.484 1.00 65.12 218 ARG A O 1
ATOM 1589 N N . PHE A 1 219 ? 12.236 -4.882 -8.306 1.00 66.44 219 PHE A N 1
ATOM 1590 C CA . PHE A 1 219 ? 10.884 -5.250 -8.712 1.00 66.44 219 PHE A CA 1
ATOM 1591 C C . PHE A 1 219 ? 10.161 -6.041 -7.613 1.00 66.44 219 PHE A C 1
ATOM 1593 O O . PHE A 1 219 ? 9.000 -5.786 -7.303 1.00 66.44 219 PHE A O 1
ATOM 1600 N N . MET A 1 220 ? 10.872 -6.958 -6.961 1.00 65.25 220 MET A N 1
ATOM 1601 C CA . MET A 1 220 ? 10.360 -7.756 -5.852 1.00 65.25 220 MET A CA 1
ATOM 1602 C C . MET A 1 220 ? 10.069 -6.890 -4.621 1.00 65.25 220 MET A C 1
ATOM 1604 O O . MET A 1 220 ? 9.028 -7.052 -3.982 1.00 65.25 220 MET A O 1
ATOM 1608 N N . SER A 1 221 ? 10.926 -5.915 -4.316 1.00 70.00 221 SER A N 1
ATOM 1609 C CA . SER A 1 221 ? 10.675 -4.938 -3.249 1.00 70.00 221 SER A CA 1
ATOM 1610 C C . SER A 1 221 ? 9.442 -4.066 -3.533 1.00 70.00 221 SER A C 1
ATOM 1612 O O . SER A 1 221 ? 8.615 -3.860 -2.643 1.00 70.00 221 SER A O 1
ATOM 1614 N N . GLU A 1 222 ? 9.261 -3.614 -4.775 1.00 73.06 222 G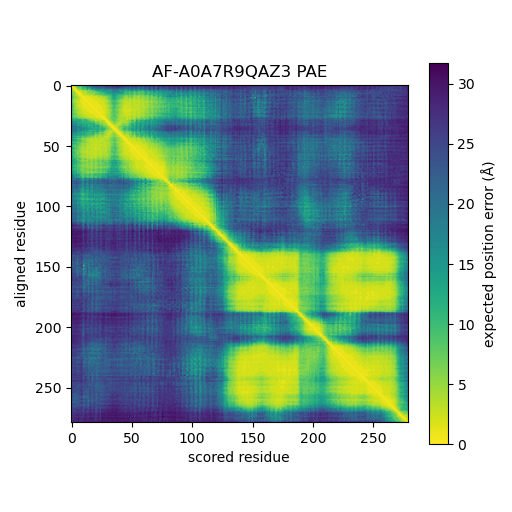LU A N 1
ATOM 1615 C CA . GLU A 1 222 ? 8.089 -2.839 -5.214 1.00 73.06 222 GLU A CA 1
ATOM 1616 C C . GLU A 1 222 ? 6.800 -3.668 -5.159 1.00 73.06 222 GLU A C 1
ATOM 1618 O O . GLU A 1 222 ? 5.800 -3.228 -4.585 1.00 73.06 222 GLU A O 1
ATOM 1623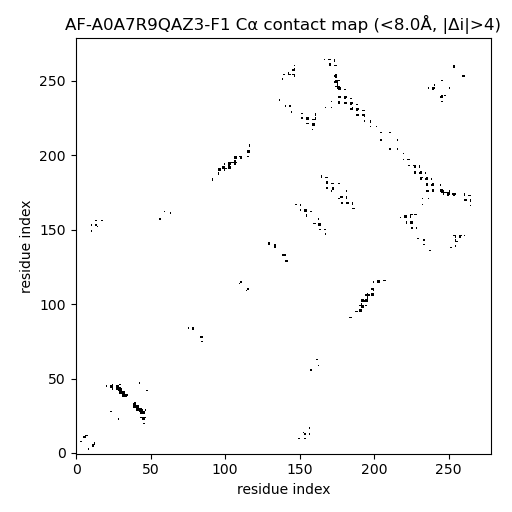 N N . ALA A 1 223 ? 6.832 -4.899 -5.674 1.00 71.50 223 ALA A N 1
ATOM 1624 C CA . ALA A 1 223 ? 5.707 -5.827 -5.629 1.00 71.50 223 ALA A CA 1
ATOM 1625 C C . ALA A 1 223 ? 5.287 -6.141 -4.185 1.00 71.50 223 ALA A C 1
ATOM 1627 O O . ALA A 1 223 ? 4.090 -6.162 -3.873 1.00 71.50 223 ALA A O 1
ATOM 1628 N N . ARG A 1 224 ? 6.259 -6.320 -3.280 1.00 73.19 224 ARG A N 1
ATOM 1629 C CA . ARG A 1 224 ? 6.013 -6.506 -1.843 1.00 73.19 224 ARG A CA 1
ATOM 1630 C C . ARG A 1 224 ? 5.323 -5.284 -1.245 1.00 73.19 224 ARG A C 1
ATOM 1632 O O . ARG A 1 224 ? 4.318 -5.435 -0.556 1.00 73.19 224 ARG A O 1
ATOM 1639 N N . ALA A 1 225 ? 5.835 -4.086 -1.513 1.00 78.50 225 ALA A N 1
ATOM 1640 C CA . ALA A 1 225 ? 5.289 -2.853 -0.959 1.00 78.50 225 ALA A CA 1
ATOM 1641 C C . ALA A 1 225 ? 3.856 -2.578 -1.455 1.00 78.50 225 ALA A C 1
ATOM 1643 O O . ALA A 1 225 ? 2.978 -2.237 -0.662 1.00 78.50 225 ALA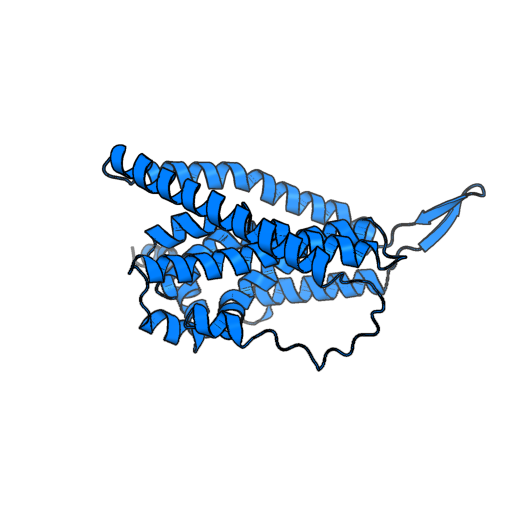 A O 1
ATOM 1644 N N . LEU A 1 226 ? 3.581 -2.803 -2.741 1.00 83.00 226 LEU A N 1
ATOM 1645 C CA . LEU A 1 226 ? 2.234 -2.680 -3.305 1.00 83.00 226 LEU A CA 1
ATOM 1646 C C . LEU A 1 226 ? 1.259 -3.693 -2.715 1.00 83.00 226 LEU A C 1
ATOM 1648 O O . LEU A 1 226 ? 0.154 -3.334 -2.307 1.00 83.00 226 LEU A O 1
ATOM 1652 N N . THR A 1 227 ? 1.675 -4.955 -2.638 1.00 76.81 227 THR A N 1
ATOM 1653 C CA . THR A 1 227 ? 0.836 -6.027 -2.094 1.00 76.81 227 THR A CA 1
ATOM 1654 C C . THR A 1 227 ? 0.546 -5.793 -0.612 1.00 76.81 227 THR A C 1
ATOM 1656 O O . THR A 1 227 ? -0.596 -5.961 -0.188 1.00 76.81 227 THR A O 1
ATOM 1659 N N . ASN A 1 228 ? 1.530 -5.314 0.159 1.00 78.19 228 ASN A N 1
ATOM 1660 C CA . ASN A 1 228 ? 1.333 -4.878 1.543 1.00 78.19 228 ASN A CA 1
ATOM 1661 C C . ASN A 1 228 ? 0.283 -3.768 1.636 1.00 78.19 228 ASN A C 1
ATOM 1663 O O . ASN A 1 228 ? -0.630 -3.849 2.449 1.00 78.19 228 ASN A O 1
ATOM 1667 N N . LEU A 1 229 ? 0.375 -2.741 0.791 1.00 85.06 229 LEU A N 1
ATOM 1668 C CA . LEU A 1 229 ? -0.542 -1.604 0.844 1.00 85.06 229 LEU A CA 1
ATOM 1669 C C . LEU A 1 229 ? -1.990 -2.001 0.528 1.00 85.06 229 LEU A C 1
ATOM 1671 O O . LEU A 1 229 ? -2.921 -1.627 1.250 1.00 85.06 229 LEU A O 1
ATOM 1675 N N . VAL A 1 230 ? -2.179 -2.776 -0.544 1.00 86.19 230 VAL A N 1
ATOM 1676 C CA . VAL A 1 230 ? -3.500 -3.271 -0.959 1.00 86.19 230 VAL A CA 1
ATOM 1677 C C . VAL A 1 230 ? -4.055 -4.227 0.093 1.00 86.19 230 VAL A C 1
ATOM 1679 O O . VAL A 1 230 ? -5.214 -4.093 0.489 1.00 86.19 230 VAL A O 1
ATOM 1682 N N . GLY A 1 231 ? -3.225 -5.153 0.578 1.00 79.50 231 GLY A N 1
ATOM 1683 C CA . GLY A 1 231 ? -3.587 -6.131 1.601 1.00 79.50 231 GLY A CA 1
ATOM 1684 C C . GLY A 1 231 ? -4.007 -5.475 2.912 1.00 79.50 231 GLY A C 1
ATOM 1685 O O . GLY A 1 231 ? -5.067 -5.801 3.440 1.00 79.50 231 GLY A O 1
ATOM 1686 N N . ASN A 1 232 ? -3.244 -4.493 3.395 1.00 81.38 232 ASN A N 1
ATOM 1687 C CA . ASN A 1 232 ? -3.539 -3.785 4.641 1.00 81.38 232 ASN A CA 1
ATOM 1688 C C . ASN A 1 232 ? -4.832 -2.970 4.526 1.00 81.38 232 ASN A C 1
ATOM 1690 O O . ASN A 1 232 ? -5.645 -2.975 5.451 1.00 81.38 232 ASN A O 1
ATOM 1694 N N . SER A 1 233 ? -5.064 -2.323 3.381 1.00 87.81 233 SER A N 1
ATOM 1695 C CA . SER A 1 233 ? -6.302 -1.576 3.117 1.00 87.81 233 SER A CA 1
ATOM 1696 C C . SER A 1 233 ? -7.521 -2.500 3.094 1.00 87.81 233 SER A C 1
ATOM 1698 O O . SER A 1 233 ? -8.516 -2.237 3.771 1.00 87.81 233 SER A O 1
ATOM 1700 N N . LEU A 1 234 ? -7.422 -3.623 2.375 1.00 86.06 234 LEU A N 1
ATOM 1701 C CA . LEU A 1 234 ? -8.478 -4.630 2.302 1.00 86.06 234 LEU A CA 1
ATOM 1702 C C . LEU A 1 234 ? -8.777 -5.229 3.681 1.00 86.06 234 LEU A C 1
ATOM 1704 O O . LEU A 1 234 ? -9.934 -5.258 4.100 1.00 86.06 234 LEU A O 1
ATOM 1708 N N . ALA A 1 235 ? -7.738 -5.676 4.392 1.00 80.81 235 ALA A N 1
ATOM 1709 C CA . ALA A 1 235 ? -7.858 -6.281 5.714 1.00 80.81 235 ALA A CA 1
ATOM 1710 C C . ALA A 1 235 ? -8.486 -5.310 6.714 1.00 80.81 235 ALA A C 1
ATOM 1712 O O . ALA A 1 235 ? -9.370 -5.703 7.464 1.00 80.81 235 ALA A O 1
ATOM 1713 N N . THR A 1 236 ? -8.097 -4.035 6.683 1.00 85.44 236 THR A N 1
ATOM 1714 C CA . THR A 1 236 ? -8.662 -3.008 7.568 1.00 85.44 236 THR A CA 1
ATOM 1715 C C . THR A 1 236 ? -10.155 -2.828 7.338 1.00 85.44 236 THR A C 1
ATOM 1717 O O . THR A 1 236 ? -10.920 -2.855 8.299 1.00 85.44 236 THR A O 1
ATOM 1720 N N . ILE A 1 237 ? -10.593 -2.717 6.081 1.00 86.19 237 ILE A N 1
ATOM 1721 C CA . ILE A 1 237 ? -12.017 -2.561 5.751 1.00 86.19 237 ILE A CA 1
ATOM 1722 C C . ILE A 1 237 ? -12.811 -3.811 6.158 1.00 86.19 237 ILE A C 1
ATOM 1724 O O . ILE A 1 237 ? -13.894 -3.703 6.734 1.00 86.19 237 ILE A O 1
ATOM 1728 N N . VAL A 1 238 ? -12.275 -5.005 5.893 1.00 81.06 238 VAL A N 1
ATOM 1729 C CA . VAL A 1 238 ? -12.931 -6.274 6.247 1.00 81.06 238 VAL A CA 1
ATOM 1730 C C . VAL A 1 238 ? -13.023 -6.447 7.764 1.00 81.06 238 VAL A C 1
ATOM 1732 O O . VAL A 1 238 ? -14.103 -6.744 8.271 1.00 81.06 238 VAL A O 1
ATOM 1735 N N . VAL A 1 239 ? -11.935 -6.209 8.500 1.00 74.31 239 VAL A N 1
ATOM 1736 C CA . VAL A 1 239 ? -11.920 -6.291 9.968 1.00 74.31 239 VAL A CA 1
ATOM 1737 C C . VAL A 1 239 ? -12.877 -5.264 10.560 1.00 74.31 239 VAL A C 1
ATOM 1739 O O . VAL A 1 239 ? -13.703 -5.633 11.390 1.00 74.31 239 VAL A O 1
ATOM 1742 N N . ALA A 1 240 ? -12.841 -4.011 10.093 1.00 78.38 240 ALA A N 1
ATOM 1743 C CA . ALA A 1 240 ? -13.763 -2.963 10.534 1.00 78.38 240 ALA A CA 1
ATOM 1744 C C . ALA A 1 240 ? -15.226 -3.375 10.323 1.00 78.38 240 ALA A C 1
ATOM 1746 O O . ALA A 1 240 ? -16.058 -3.165 11.203 1.00 78.38 240 ALA A O 1
ATOM 1747 N N . LYS A 1 241 ? -15.538 -4.025 9.195 1.00 81.56 241 LYS A N 1
ATOM 1748 C CA . LYS A 1 241 ? -16.872 -4.574 8.926 1.00 81.56 241 LYS A CA 1
ATOM 1749 C C . LYS A 1 241 ? -17.253 -5.670 9.918 1.00 81.56 241 LYS A C 1
ATOM 1751 O O . LYS A 1 241 ? -18.355 -5.642 10.455 1.00 81.56 241 LYS A O 1
ATOM 1756 N N . TRP A 1 242 ? -16.358 -6.621 10.175 1.00 77.19 242 TRP A N 1
ATOM 1757 C CA . TRP A 1 242 ? -16.616 -7.749 11.076 1.00 77.19 242 TRP A CA 1
ATOM 1758 C C . TRP A 1 242 ? -16.788 -7.335 12.533 1.00 77.19 242 TRP A C 1
ATOM 1760 O O . TRP A 1 242 ? -17.608 -7.921 13.234 1.00 77.19 242 TRP A O 1
ATOM 1770 N N . VAL A 1 243 ? -16.065 -6.309 12.983 1.00 68.94 243 VAL A N 1
ATOM 1771 C CA . VAL A 1 243 ? -16.209 -5.779 14.346 1.00 68.94 243 VAL A CA 1
ATOM 1772 C C . VAL A 1 243 ? -17.339 -4.749 14.481 1.00 68.94 243 VAL A C 1
ATOM 1774 O O . VAL A 1 243 ? -17.525 -4.191 15.560 1.00 68.94 243 VAL A O 1
ATOM 1777 N N . GLY A 1 244 ? -18.093 -4.474 13.408 1.00 76.56 244 GLY A N 1
ATOM 1778 C CA . GLY A 1 244 ? -19.183 -3.490 13.411 1.00 76.56 244 GLY A CA 1
ATOM 1779 C C . GLY A 1 244 ? -18.710 -2.037 13.548 1.00 76.56 244 GLY A C 1
ATOM 1780 O O . GLY A 1 244 ? -19.460 -1.179 14.000 1.00 76.56 244 GLY A O 1
ATOM 1781 N N . LYS A 1 245 ? -17.455 -1.759 13.180 1.00 83.75 245 LYS A N 1
ATOM 1782 C CA . LYS A 1 245 ? -16.785 -0.449 13.266 1.00 83.75 245 LYS A CA 1
ATOM 1783 C C . LYS A 1 245 ? -16.524 0.168 11.889 1.00 83.75 245 LYS A C 1
ATOM 1785 O O . LYS A 1 245 ? -15.579 0.937 11.706 1.00 83.75 245 LYS A O 1
ATOM 1790 N N . LEU A 1 246 ? -17.355 -0.205 10.920 1.00 88.88 246 LEU A N 1
ATOM 1791 C CA . LEU A 1 246 ? -17.343 0.314 9.562 1.00 88.88 246 LEU A CA 1
ATOM 1792 C C . LEU A 1 246 ? -18.688 0.963 9.254 1.00 88.88 246 LEU A C 1
ATOM 1794 O O . LEU A 1 246 ? -19.727 0.305 9.283 1.00 88.88 246 LEU A O 1
ATOM 1798 N N . ASP A 1 247 ? -18.641 2.234 8.883 1.00 91.06 247 ASP A N 1
ATOM 1799 C CA . ASP A 1 247 ? -19.759 2.942 8.275 1.00 91.06 247 ASP A CA 1
ATOM 1800 C C . ASP A 1 247 ? -19.850 2.543 6.791 1.00 91.06 247 ASP A C 1
ATOM 1802 O O . ASP A 1 247 ? -19.085 3.004 5.941 1.00 91.06 247 ASP A O 1
ATOM 1806 N N . VAL A 1 248 ? -20.748 1.600 6.492 1.00 86.19 248 VAL A N 1
ATOM 1807 C CA . VAL A 1 248 ? -20.875 0.987 5.158 1.00 86.19 248 VAL A CA 1
ATOM 1808 C C . VAL A 1 248 ? -21.391 1.986 4.119 1.00 86.19 248 VAL A C 1
ATOM 1810 O O . VAL A 1 248 ? -21.013 1.898 2.950 1.00 86.19 248 VAL A O 1
ATOM 1813 N N . GLU A 1 249 ? -22.224 2.946 4.522 1.00 87.44 249 GLU A N 1
ATOM 1814 C CA . GLU A 1 249 ? -22.711 3.994 3.622 1.00 87.44 249 GLU A CA 1
ATOM 1815 C C . GLU A 1 249 ? -21.574 4.934 3.230 1.00 87.44 249 GLU A C 1
ATOM 1817 O O . GLU A 1 249 ? -21.351 5.146 2.035 1.00 87.44 249 GLU A O 1
ATOM 1822 N N . LYS A 1 250 ? -20.782 5.401 4.207 1.00 90.31 250 LYS A N 1
ATOM 1823 C CA . LYS A 1 250 ? -19.575 6.193 3.920 1.00 90.31 250 LYS A CA 1
ATOM 1824 C C . LYS A 1 250 ? -18.564 5.437 3.081 1.00 90.31 250 LYS A C 1
ATOM 1826 O O . LYS A 1 250 ? -17.968 6.039 2.193 1.00 90.31 250 LYS A O 1
ATOM 1831 N N . LEU A 1 251 ? -18.384 4.138 3.315 1.00 91.69 251 LEU A N 1
ATOM 1832 C CA . LEU A 1 251 ? -17.486 3.336 2.489 1.00 91.69 251 LEU A CA 1
ATOM 1833 C C . LEU A 1 251 ? -17.975 3.283 1.043 1.00 91.69 251 LEU A C 1
ATOM 1835 O O . LEU A 1 251 ? -17.192 3.494 0.121 1.00 91.69 251 LEU A O 1
ATOM 1839 N N . ASN A 1 252 ? -19.260 3.014 0.823 1.00 88.06 252 ASN A N 1
ATOM 1840 C CA . ASN A 1 252 ? -19.815 2.971 -0.527 1.00 88.06 252 ASN A CA 1
ATOM 1841 C C . ASN A 1 252 ? -19.710 4.329 -1.229 1.00 88.06 252 ASN A C 1
ATOM 1843 O O . ASN A 1 252 ? -19.362 4.369 -2.411 1.00 88.06 252 ASN A O 1
ATOM 1847 N N . ASP A 1 253 ? -19.955 5.426 -0.512 1.00 88.56 253 ASP A N 1
ATOM 1848 C CA . ASP A 1 253 ? -19.756 6.780 -1.029 1.00 88.56 253 ASP A CA 1
ATOM 1849 C C . ASP A 1 253 ? -18.285 7.029 -1.391 1.00 88.56 253 ASP A C 1
ATOM 1851 O O . ASP A 1 253 ? -17.980 7.373 -2.530 1.00 88.56 253 ASP A O 1
ATOM 1855 N N . ALA A 1 254 ? -17.353 6.727 -0.485 1.00 90.25 254 ALA A N 1
ATOM 1856 C CA . ALA A 1 254 ? -15.912 6.861 -0.702 1.00 90.25 254 ALA A CA 1
ATOM 1857 C C . ALA A 1 254 ? -15.404 6.043 -1.906 1.00 90.25 254 ALA A C 1
ATOM 1859 O O . ALA A 1 254 ? -14.593 6.524 -2.700 1.00 90.25 254 ALA A O 1
ATOM 1860 N N . LEU A 1 255 ? -15.915 4.822 -2.087 1.00 88.81 255 LEU A N 1
ATOM 1861 C CA . LEU A 1 255 ? -15.579 3.945 -3.213 1.00 88.81 255 LEU A CA 1
ATOM 1862 C C . LEU A 1 255 ? -16.119 4.461 -4.555 1.00 88.81 255 LEU A C 1
ATOM 1864 O O . LEU A 1 255 ? -15.510 4.219 -5.603 1.00 88.81 255 LEU A O 1
ATOM 1868 N N . ASN A 1 256 ? -17.270 5.133 -4.549 1.00 89.25 256 ASN A N 1
ATOM 1869 C CA . ASN A 1 256 ? -17.865 5.726 -5.747 1.00 89.25 256 ASN A CA 1
ATOM 1870 C C . ASN A 1 256 ? -17.281 7.113 -6.056 1.00 89.25 256 ASN A C 1
ATOM 1872 O O . ASN A 1 256 ? -17.154 7.464 -7.228 1.00 89.25 256 ASN A O 1
ATOM 1876 N N . ASN A 1 257 ? -16.855 7.847 -5.026 1.00 90.12 257 ASN A N 1
ATOM 1877 C CA . ASN A 1 257 ? -16.373 9.224 -5.090 1.00 90.12 257 ASN A CA 1
ATOM 1878 C C . ASN A 1 257 ? -14.939 9.363 -4.532 1.00 90.12 257 ASN A C 1
ATOM 1880 O O . ASN A 1 257 ? -14.703 10.125 -3.596 1.00 90.12 257 ASN A O 1
ATOM 1884 N N . PRO A 1 258 ? -13.929 8.690 -5.112 1.00 85.88 258 PRO A N 1
ATOM 1885 C CA . PRO A 1 258 ? -12.573 8.666 -4.553 1.00 85.88 258 PRO A CA 1
ATOM 1886 C C . PRO A 1 258 ? -11.905 10.052 -4.492 1.00 85.88 258 PRO A C 1
ATOM 1888 O O . PRO A 1 258 ? -11.174 10.345 -3.553 1.00 85.88 258 PRO A O 1
ATOM 1891 N N . ALA A 1 259 ? -12.207 10.944 -5.443 1.00 83.88 259 ALA A N 1
ATOM 1892 C CA . ALA A 1 259 ? -11.669 12.308 -5.455 1.00 83.88 259 ALA A CA 1
ATOM 1893 C C . ALA A 1 259 ? -12.182 13.173 -4.284 1.00 83.88 259 ALA A C 1
ATOM 1895 O O . ALA A 1 259 ? -11.512 14.116 -3.866 1.00 83.88 259 ALA A O 1
ATOM 1896 N N . GLU A 1 260 ? -13.367 12.858 -3.758 1.00 85.00 260 GLU A N 1
ATOM 1897 C CA . GLU A 1 260 ? -13.940 13.521 -2.585 1.00 85.00 260 GLU A CA 1
ATOM 1898 C C . GLU A 1 260 ? -13.158 13.160 -1.319 1.00 85.00 260 GLU A C 1
ATOM 1900 O O . GLU A 1 260 ? -12.882 14.019 -0.483 1.00 85.00 260 GLU A O 1
ATOM 1905 N N . VAL A 1 261 ? -12.752 11.894 -1.209 1.00 87.31 261 VAL A N 1
ATOM 1906 C CA . VAL A 1 261 ? -11.928 11.388 -0.107 1.00 87.31 261 VAL A CA 1
ATOM 1907 C C . VAL A 1 261 ? -10.569 12.088 -0.103 1.00 87.31 261 VAL A C 1
ATOM 1909 O O . VAL A 1 261 ? -10.141 12.594 0.935 1.00 87.31 261 VAL A O 1
ATOM 1912 N N . ASP A 1 262 ? -9.930 12.191 -1.272 1.00 83.31 262 ASP A N 1
ATOM 1913 C CA . ASP A 1 262 ? -8.664 12.916 -1.436 1.00 83.31 262 ASP A CA 1
ATOM 1914 C C . ASP A 1 262 ? -8.811 14.397 -1.044 1.00 83.31 262 ASP A C 1
ATOM 1916 O O . ASP A 1 262 ? -7.942 14.960 -0.376 1.00 83.31 262 ASP A O 1
ATOM 1920 N N . ARG A 1 263 ? -9.938 15.036 -1.395 1.00 84.06 263 ARG A N 1
ATOM 1921 C CA . ARG A 1 263 ? -10.212 16.426 -1.004 1.00 84.06 263 ARG A CA 1
ATOM 1922 C C . ARG A 1 263 ? -10.360 16.580 0.510 1.00 84.06 263 ARG A C 1
ATOM 1924 O O . ARG A 1 263 ? -9.702 17.445 1.082 1.00 84.06 263 ARG A O 1
ATOM 1931 N N . LYS A 1 264 ? -11.164 15.733 1.157 1.00 84.19 264 LYS A N 1
ATOM 1932 C CA . LYS A 1 264 ? -11.378 15.756 2.617 1.00 84.19 264 LYS A CA 1
ATOM 1933 C C . LYS A 1 264 ? -10.076 15.548 3.391 1.00 84.19 264 LYS A C 1
ATOM 1935 O O . LYS A 1 264 ? -9.822 16.247 4.366 1.00 84.19 264 LYS A O 1
ATOM 1940 N N . MET A 1 265 ? -9.203 14.663 2.906 1.00 84.31 265 MET A N 1
ATOM 1941 C CA . MET A 1 265 ? -7.860 14.495 3.469 1.00 84.31 265 MET A CA 1
ATOM 1942 C C . MET A 1 265 ? -7.032 15.781 3.423 1.00 84.31 265 MET A C 1
ATOM 1944 O O . MET A 1 265 ? -6.348 16.116 4.390 1.00 84.31 265 MET A O 1
ATOM 1948 N N . LEU A 1 266 ? -7.078 16.501 2.298 1.00 75.12 266 LEU A N 1
ATOM 1949 C CA . LEU A 1 266 ? -6.357 17.762 2.134 1.00 75.12 266 LEU A CA 1
ATOM 1950 C C . LEU A 1 266 ? -6.944 18.876 3.010 1.00 75.12 266 LEU A C 1
ATOM 1952 O O . LEU A 1 266 ? -6.189 19.699 3.528 1.00 75.12 266 LEU A O 1
ATOM 1956 N N . GLU A 1 267 ? -8.262 18.909 3.192 1.00 76.75 267 GLU A N 1
ATOM 1957 C CA . GLU A 1 267 ? -8.951 19.875 4.057 1.00 76.75 267 GLU A CA 1
ATOM 1958 C C . GLU A 1 267 ? -8.559 19.674 5.530 1.00 76.75 267 GLU A C 1
ATOM 1960 O O . GLU A 1 267 ? -8.041 20.604 6.150 1.00 76.75 267 GLU A O 1
ATOM 1965 N N . GLU A 1 268 ? -8.655 18.447 6.050 1.00 67.62 268 GLU A N 1
ATOM 1966 C CA . GLU A 1 268 ? -8.295 18.138 7.443 1.00 67.62 268 GLU A CA 1
ATOM 1967 C C . GLU A 1 268 ? -6.793 18.306 7.729 1.00 67.62 268 GLU A C 1
ATOM 1969 O O . GLU A 1 268 ? -6.410 18.650 8.846 1.00 67.62 268 GLU A O 1
ATOM 1974 N N . SER A 1 269 ? -5.922 18.127 6.727 1.00 59.66 269 SER A N 1
ATOM 1975 C CA . SER A 1 269 ? -4.482 18.395 6.877 1.00 59.66 269 SER A CA 1
ATOM 1976 C C . SER A 1 269 ? -4.136 19.887 7.010 1.00 59.66 269 SER A C 1
ATOM 1978 O O . SER A 1 269 ? -3.104 20.220 7.591 1.00 59.66 269 SER A O 1
ATOM 1980 N N . ASN A 1 270 ? -4.990 20.791 6.506 1.00 57.47 270 ASN A N 1
ATOM 1981 C CA . ASN A 1 270 ? -4.790 22.247 6.577 1.00 57.47 270 ASN A CA 1
ATOM 1982 C C . ASN A 1 270 ? -5.510 22.904 7.768 1.00 57.47 270 ASN A C 1
ATOM 1984 O O . ASN A 1 270 ? -5.219 24.058 8.083 1.00 57.47 270 ASN A O 1
ATOM 1988 N N . GLN A 1 271 ? -6.424 22.195 8.439 1.00 55.19 271 GLN A N 1
ATOM 1989 C CA . GLN A 1 271 ? -7.166 22.687 9.608 1.00 55.19 271 GLN A CA 1
ATOM 1990 C C . GLN A 1 271 ? -6.263 23.294 10.709 1.00 55.19 271 GLN A C 1
ATOM 1992 O O . GLN A 1 271 ? -6.545 24.412 11.139 1.00 55.19 271 GLN A O 1
ATOM 1997 N N . PRO A 1 272 ? -5.127 22.668 11.095 1.00 52.72 272 PRO A N 1
ATOM 1998 C CA . PRO A 1 272 ? -4.252 23.212 12.138 1.00 52.72 272 PRO A CA 1
ATOM 1999 C C . PRO A 1 272 ? -3.640 24.579 11.788 1.00 52.72 272 PRO A C 1
ATOM 2001 O O . PRO A 1 272 ? -3.313 25.354 12.681 1.00 52.72 272 PRO A O 1
ATOM 2004 N N . GLN A 1 273 ? -3.476 24.896 10.497 1.00 47.19 273 GLN A N 1
ATOM 2005 C CA . GLN A 1 273 ? -2.933 26.185 10.047 1.00 47.19 273 GLN A CA 1
ATOM 2006 C C . GLN A 1 273 ? -3.995 27.289 9.994 1.00 47.19 273 GLN A C 1
ATOM 2008 O O . GLN A 1 273 ? -3.658 28.461 10.147 1.00 47.19 273 GLN A O 1
ATOM 2013 N N . LEU A 1 274 ? -5.266 26.935 9.783 1.00 50.00 274 LEU A N 1
ATOM 2014 C CA . LEU A 1 274 ? -6.361 27.902 9.702 1.00 50.00 274 LEU A CA 1
ATOM 2015 C C . LEU A 1 274 ? -6.770 28.427 11.085 1.00 50.00 274 LEU A C 1
ATOM 2017 O O . LEU A 1 274 ? -7.122 29.598 11.211 1.00 50.00 274 LEU A O 1
ATOM 2021 N N . ASP A 1 275 ? -6.699 27.578 12.111 1.00 50.16 275 ASP A N 1
ATOM 2022 C CA . ASP A 1 275 ? -7.048 27.940 13.491 1.00 50.16 275 ASP A CA 1
ATOM 2023 C C . ASP A 1 275 ? -5.975 28.835 14.141 1.00 50.16 275 ASP A C 1
ATOM 2025 O O . ASP A 1 275 ? -6.293 29.728 14.926 1.00 50.16 275 ASP A O 1
ATOM 2029 N N . LEU A 1 276 ? -4.714 28.683 13.719 1.00 51.69 276 LEU A N 1
ATOM 2030 C CA . LEU A 1 276 ? -3.595 29.558 14.093 1.00 51.69 276 LEU A CA 1
ATOM 2031 C C . LEU A 1 276 ? -3.617 30.931 13.405 1.00 51.69 276 LEU A C 1
ATOM 2033 O O . LEU A 1 276 ? -2.987 31.858 13.893 1.00 51.69 276 LEU A O 1
ATOM 2037 N N . GLN A 1 277 ? -4.313 31.075 12.275 1.00 47.91 277 GLN A N 1
ATOM 2038 C CA . GLN A 1 277 ? -4.489 32.370 11.598 1.00 47.91 277 GLN A CA 1
ATOM 2039 C C . GLN A 1 277 ? -5.719 33.146 12.088 1.00 47.91 277 GLN A C 1
ATOM 2041 O O . GLN A 1 277 ? -5.920 34.294 11.693 1.00 47.91 277 GLN A O 1
ATOM 2046 N N . LYS A 1 278 ? -6.563 32.510 12.907 1.00 53.09 278 LYS A N 1
ATOM 2047 C CA . LYS A 1 278 ? -7.776 33.094 13.495 1.00 53.09 278 LYS A CA 1
ATOM 2048 C C . LYS A 1 278 ? -7.637 33.412 14.990 1.00 53.09 278 LYS A C 1
ATOM 2050 O O . LYS A 1 278 ? -8.597 33.920 15.564 1.00 53.09 278 LYS A O 1
ATOM 2055 N N . SER A 1 279 ? -6.485 33.103 15.589 1.00 46.44 279 SER A N 1
ATOM 2056 C CA . SER A 1 279 ? -6.103 33.461 16.965 1.00 46.44 279 SER A CA 1
ATOM 2057 C C . SER A 1 279 ? -5.083 34.591 16.940 1.00 46.44 279 SER A C 1
ATOM 2059 O O . SER A 1 279 ? -5.136 35.437 17.855 1.00 46.44 279 SER A O 1
#

Mean predicted aligned error: 16.86 Å

Nearest PDB structures (foldseek):
  7awp-assembly1_A  TM=5.791E-01  e=5.560E-04  Homo sapiens
  6wyj-assembly1_A  TM=5.981E-01  e=3.006E-03  Pyrococcus horikoshii OT3
  7ngh-assembly1_C  TM=6.053E-01  e=4.939E-03  Thermococcus kodakarensis KOD1
  2nwl-assembly1_B  TM=5.580E-01  e=1.472E-02  Pyrococcus horikoshii
  4oyf-assembly1_A  TM=5.501E-01  e=4.611E-02  Pyrococcus horikoshii

Organism: NCBI:txid334625

Secondary structure (DSSP, 8-state):
-PPPPGGG-HHHHHHHHHHHHHHHHHHS--EEEEETTEEEEE--HHHHTHHHHHHHHHHHHHHHHHHHHHHHHHHHHT-S-HHHHHHHHHHHHHHHHHHHHHHHHHHHHHHHHH-TTSS----GGG---SHHHHHHHTS-HHHHHHHTHHHHHHHHHHT-GGGGHHHHHHHHHHTTB-HHHHHHHHHHTTSSSHHHHHHHHHHHHHHSTT--HHHHHHHHHHHHHHHHHHHHHHHHHHHHHHTT-B-HHHHHHHHH-HHHHHHHHHHHHHHHHHHHT--